Protein AF-A0AAD1ZIC3-F1 (afdb_monomer)

Structure (mmCIF, N/CA/C/O backbone):
data_AF-A0AAD1ZIC3-F1
#
_entry.id   AF-A0AAD1ZIC3-F1
#
loop_
_atom_site.group_PDB
_atom_site.id
_atom_site.type_symbol
_atom_site.label_atom_id
_atom_site.label_alt_id
_atom_site.label_comp_id
_atom_site.label_asym_id
_atom_site.label_entity_id
_atom_site.label_seq_id
_atom_site.pdbx_PDB_ins_code
_atom_site.Cartn_x
_atom_site.Cartn_y
_atom_site.Cartn_z
_atom_site.occupancy
_atom_site.B_iso_or_equiv
_atom_site.auth_seq_id
_atom_site.auth_comp_id
_atom_site.auth_asym_id
_atom_site.auth_atom_id
_atom_site.pdbx_PDB_model_num
ATOM 1 N N . MET A 1 1 ? 16.848 1.953 -23.301 1.00 56.50 1 MET A N 1
ATOM 2 C CA . MET A 1 1 ? 15.385 2.131 -23.178 1.00 56.50 1 MET A CA 1
ATOM 3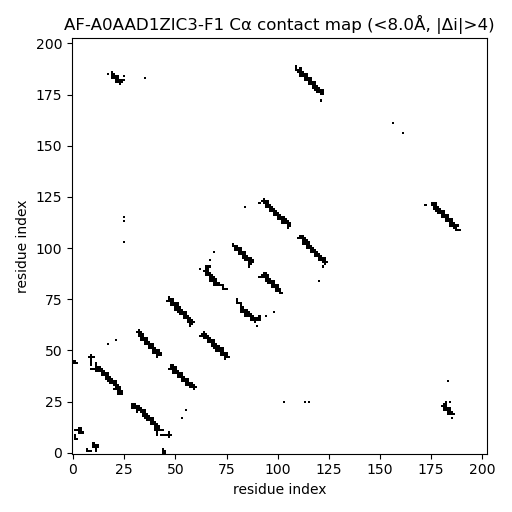 C C . MET A 1 1 ? 14.772 0.757 -23.352 1.00 56.50 1 MET A C 1
ATOM 5 O O . MET A 1 1 ? 15.121 0.100 -24.326 1.00 56.50 1 MET A O 1
ATOM 9 N N . ALA A 1 2 ? 13.979 0.287 -22.394 1.00 66.19 2 ALA A N 1
ATOM 10 C CA . ALA A 1 2 ? 13.334 -1.019 -22.491 1.00 66.19 2 ALA A CA 1
ATOM 11 C C . ALA A 1 2 ? 12.199 -1.009 -23.541 1.00 66.19 2 ALA A C 1
ATOM 13 O O . ALA A 1 2 ? 11.528 0.006 -23.704 1.00 66.19 2 ALA A O 1
ATOM 14 N N . ASN A 1 3 ? 11.978 -2.111 -24.265 1.00 65.44 3 ASN A N 1
ATOM 15 C CA . ASN A 1 3 ? 10.863 -2.224 -25.217 1.00 65.44 3 ASN A CA 1
ATOM 16 C C . ASN A 1 3 ? 9.612 -2.778 -24.520 1.00 65.44 3 ASN A C 1
ATOM 18 O O . ASN A 1 3 ? 9.735 -3.603 -23.619 1.00 65.44 3 ASN A O 1
ATOM 22 N N . ALA A 1 4 ? 8.416 -2.386 -24.975 1.00 72.00 4 ALA A N 1
ATOM 23 C CA . ALA A 1 4 ? 7.130 -2.929 -24.518 1.00 72.00 4 ALA A CA 1
ATOM 24 C C . ALA A 1 4 ? 6.915 -4.362 -25.047 1.00 72.00 4 ALA A C 1
ATOM 26 O O . ALA A 1 4 ? 6.149 -4.604 -25.975 1.00 72.00 4 ALA A O 1
ATOM 27 N N . THR A 1 5 ? 7.680 -5.309 -24.512 1.00 68.62 5 THR A N 1
ATOM 28 C CA . THR A 1 5 ? 7.674 -6.722 -24.910 1.00 68.62 5 THR A CA 1
ATOM 29 C C . THR A 1 5 ? 7.761 -7.598 -23.668 1.00 68.62 5 THR A C 1
ATOM 31 O O . THR A 1 5 ? 8.279 -7.158 -22.643 1.00 68.62 5 THR A O 1
ATOM 34 N N . ALA A 1 6 ? 7.336 -8.860 -23.770 1.00 64.94 6 ALA A N 1
ATOM 35 C CA . ALA A 1 6 ? 7.402 -9.824 -22.666 1.00 64.94 6 ALA A CA 1
ATOM 36 C C . ALA A 1 6 ? 8.831 -10.082 -22.135 1.00 64.94 6 ALA A C 1
ATOM 38 O O . ALA A 1 6 ? 8.993 -10.649 -21.064 1.00 64.94 6 ALA A O 1
ATOM 39 N N . GLN A 1 7 ? 9.865 -9.664 -22.872 1.00 71.56 7 GLN A N 1
ATOM 40 C CA . GLN A 1 7 ? 11.279 -9.802 -22.500 1.00 71.56 7 GLN A CA 1
ATOM 41 C C . GLN A 1 7 ? 11.887 -8.495 -21.966 1.00 71.56 7 GLN A C 1
ATOM 43 O O . GLN A 1 7 ? 13.106 -8.361 -21.874 1.00 71.56 7 GLN A O 1
ATOM 48 N N . SER A 1 8 ? 11.055 -7.496 -21.667 1.00 79.81 8 SER A N 1
ATOM 49 C CA . SER A 1 8 ? 11.517 -6.218 -21.139 1.00 79.81 8 SER A CA 1
ATOM 50 C C . SER A 1 8 ? 12.238 -6.415 -19.800 1.00 79.81 8 SER A C 1
ATOM 52 O O . SER A 1 8 ? 11.626 -6.943 -18.874 1.00 79.81 8 SER A O 1
ATOM 54 N N . PRO A 1 9 ? 13.489 -5.943 -19.638 1.00 85.12 9 PRO A N 1
ATOM 55 C CA . PRO A 1 9 ? 14.218 -6.075 -18.374 1.00 85.12 9 PRO A CA 1
ATOM 56 C C . PRO A 1 9 ? 13.594 -5.258 -17.232 1.00 85.12 9 PRO A C 1
ATOM 58 O O . PRO A 1 9 ? 13.926 -5.476 -16.074 1.00 85.12 9 PRO A O 1
ATOM 61 N N . THR A 1 10 ? 12.710 -4.306 -17.548 1.00 85.62 10 THR A N 1
ATOM 62 C CA . THR A 1 10 ? 11.942 -3.523 -16.566 1.00 85.62 10 THR A CA 1
ATOM 63 C C . THR A 1 10 ? 10.467 -3.912 -16.534 1.00 85.62 10 THR A C 1
ATOM 65 O O . THR A 1 10 ? 9.665 -3.226 -15.905 1.00 85.62 10 THR A O 1
ATOM 68 N N . PHE A 1 11 ? 10.088 -4.963 -17.269 1.00 87.25 11 PHE A N 1
ATOM 69 C CA . PHE A 1 11 ? 8.700 -5.368 -17.487 1.00 87.25 11 PHE A CA 1
ATOM 70 C C . PHE A 1 11 ? 7.813 -4.248 -18.053 1.00 87.25 11 PHE A C 1
ATOM 72 O O . PHE A 1 11 ? 6.600 -4.287 -17.899 1.00 87.25 11 PHE A O 1
ATOM 79 N N . PHE A 1 12 ? 8.396 -3.232 -18.702 1.00 88.81 12 PHE A N 1
ATOM 80 C CA . PHE A 1 12 ? 7.662 -2.061 -19.185 1.00 88.81 12 PHE A CA 1
ATOM 81 C C . PHE A 1 12 ? 6.403 -2.438 -19.985 1.00 88.81 12 PHE A C 1
ATOM 83 O O . PHE A 1 12 ? 6.474 -3.255 -20.903 1.00 88.81 12 PHE A O 1
ATOM 90 N N . SER A 1 13 ? 5.282 -1.775 -19.676 1.00 88.38 13 SER A N 1
ATOM 91 C CA . SER A 1 13 ? 3.924 -2.055 -20.187 1.00 88.38 13 SER A CA 1
ATOM 92 C C . SER A 1 13 ? 3.229 -3.306 -19.632 1.00 88.38 13 SER A C 1
ATOM 94 O O . SER A 1 13 ? 2.107 -3.593 -20.046 1.00 88.38 13 SER A O 1
ATOM 96 N N . LEU A 1 14 ? 3.828 -4.022 -18.676 1.00 87.50 14 LEU A N 1
ATOM 97 C CA . LEU A 1 14 ? 3.107 -5.019 -17.885 1.00 87.50 14 LEU A CA 1
ATOM 98 C C . LEU A 1 14 ? 2.055 -4.320 -17.019 1.00 87.50 14 LEU A C 1
ATOM 100 O O . LEU A 1 14 ? 2.377 -3.347 -16.341 1.00 87.50 14 LEU A O 1
ATOM 104 N N . ILE A 1 15 ? 0.831 -4.848 -17.016 1.00 88.94 15 ILE A N 1
ATOM 105 C CA . ILE A 1 15 ? -0.236 -4.520 -16.066 1.00 88.94 15 ILE A CA 1
ATOM 106 C C . ILE A 1 15 ? -0.709 -5.834 -15.450 1.00 88.94 15 ILE A C 1
ATOM 108 O O . ILE A 1 15 ? -0.980 -6.788 -16.181 1.00 88.94 15 ILE A O 1
ATOM 112 N N . ALA A 1 16 ? -0.836 -5.874 -14.130 1.00 85.50 16 ALA A N 1
ATOM 113 C CA . ALA A 1 16 ? -1.277 -7.047 -13.392 1.00 85.50 16 ALA A CA 1
ATOM 114 C C . ALA A 1 16 ? -2.258 -6.669 -12.277 1.00 85.50 16 ALA A C 1
ATOM 116 O O . ALA A 1 16 ? -2.294 -5.536 -11.791 1.00 85.50 16 ALA A O 1
ATOM 117 N N . THR A 1 17 ? -3.087 -7.638 -11.897 1.00 89.06 17 THR A N 1
ATOM 118 C CA . THR A 1 17 ? -4.022 -7.535 -10.774 1.00 89.06 17 THR A CA 1
ATOM 119 C C . THR A 1 17 ? -3.415 -8.170 -9.535 1.00 89.06 17 THR A C 1
ATOM 121 O O . THR A 1 17 ? -2.827 -9.244 -9.634 1.00 89.06 17 THR A O 1
ATOM 124 N N . MET A 1 18 ? -3.633 -7.556 -8.378 1.00 88.06 18 MET A N 1
ATOM 125 C CA . MET A 1 18 ? -3.195 -8.071 -7.080 1.00 88.06 18 MET A CA 1
ATOM 126 C C . MET A 1 18 ? -4.402 -8.417 -6.205 1.00 88.06 18 MET A C 1
ATOM 128 O O . MET A 1 18 ? -5.410 -7.702 -6.220 1.00 88.06 18 MET A O 1
ATOM 132 N N . ASP A 1 19 ? -4.284 -9.500 -5.443 1.00 91.31 19 ASP A N 1
ATOM 133 C CA . ASP A 1 19 ? -5.208 -9.869 -4.370 1.00 91.31 19 ASP A CA 1
ATOM 134 C C . ASP A 1 19 ? -4.444 -10.628 -3.277 1.00 91.31 19 ASP A C 1
ATOM 136 O O . ASP A 1 19 ? -4.555 -11.847 -3.127 1.00 91.31 19 ASP A O 1
ATOM 140 N N . ASP A 1 20 ? -3.630 -9.883 -2.540 1.00 90.19 20 ASP A N 1
ATOM 141 C CA . ASP A 1 20 ? -2.604 -10.409 -1.646 1.00 90.19 20 ASP A CA 1
ATOM 142 C C . ASP A 1 20 ? -3.070 -10.484 -0.197 1.00 90.19 20 ASP A C 1
ATOM 144 O O . ASP A 1 20 ? -3.925 -9.714 0.251 1.00 90.19 20 ASP A O 1
ATOM 148 N N . LEU A 1 21 ? -2.483 -11.404 0.569 1.00 92.12 21 LEU A N 1
ATOM 149 C CA . LEU A 1 21 ? -2.769 -11.525 1.996 1.00 92.12 21 LEU A CA 1
ATOM 150 C C . LEU A 1 21 ? -2.102 -10.395 2.779 1.00 92.12 21 LEU A C 1
ATOM 152 O O . LEU A 1 21 ? -0.923 -10.098 2.585 1.00 92.12 21 LEU A O 1
ATOM 156 N N . LEU A 1 22 ? -2.859 -9.825 3.716 1.00 93.31 22 LEU A N 1
ATOM 157 C CA . LEU A 1 22 ? -2.362 -8.892 4.717 1.00 93.31 22 LEU A CA 1
ATOM 158 C C . LEU A 1 22 ? -2.236 -9.624 6.057 1.00 93.31 22 LEU A C 1
ATOM 160 O O . LEU A 1 22 ? -3.242 -10.115 6.573 1.00 93.31 22 LEU A O 1
ATOM 164 N N . THR A 1 23 ? -1.039 -9.685 6.631 1.00 92.69 23 THR A N 1
ATOM 165 C CA . THR A 1 23 ? -0.744 -10.411 7.877 1.00 92.69 23 THR A CA 1
ATOM 166 C C . THR A 1 23 ? -0.130 -9.506 8.951 1.00 92.69 23 THR A C 1
ATOM 168 O O . THR A 1 23 ? 0.378 -8.418 8.664 1.00 92.69 23 THR A O 1
ATOM 171 N N . GLU A 1 24 ? -0.197 -9.936 10.217 1.00 89.81 24 GLU A N 1
ATOM 172 C CA . GLU A 1 24 ? 0.413 -9.212 11.352 1.00 89.81 24 GLU A CA 1
ATOM 173 C C . GLU A 1 24 ? 1.952 -9.293 11.349 1.00 89.81 24 GLU A C 1
ATOM 175 O O . GLU A 1 24 ? 2.628 -8.380 11.827 1.00 89.81 24 GLU A O 1
ATOM 180 N N . GLY A 1 25 ? 2.504 -10.370 10.789 1.00 87.38 25 GLY A N 1
ATOM 181 C CA . GLY A 1 25 ? 3.930 -10.690 10.749 1.00 87.38 25 GLY A CA 1
ATOM 182 C C . GLY A 1 25 ? 4.337 -11.414 9.458 1.00 87.38 25 GLY A C 1
ATOM 183 O O . GLY A 1 25 ? 3.468 -11.821 8.681 1.00 87.38 25 GLY A O 1
ATOM 184 N N . PRO A 1 26 ? 5.651 -11.503 9.177 1.00 83.75 26 PRO A N 1
ATOM 185 C CA . PRO A 1 26 ? 6.181 -12.088 7.942 1.00 83.75 26 PRO A CA 1
ATOM 186 C C . PRO A 1 26 ? 6.147 -13.624 7.923 1.00 83.75 26 PRO A C 1
ATOM 188 O O . PRO A 1 26 ? 6.467 -14.234 6.907 1.00 83.75 26 PRO A O 1
ATOM 191 N N . GLU A 1 27 ? 5.821 -14.265 9.042 1.00 87.31 27 GLU A N 1
ATOM 192 C CA . GLU A 1 27 ? 5.814 -15.717 9.166 1.00 87.31 27 GLU A CA 1
ATOM 193 C C . GLU A 1 27 ? 4.651 -16.346 8.369 1.00 87.31 27 GLU A C 1
ATOM 195 O O . GLU A 1 27 ? 3.553 -15.785 8.344 1.00 87.31 27 GLU A O 1
ATOM 200 N N . PRO A 1 28 ? 4.836 -17.525 7.740 1.00 79.44 28 PRO A N 1
ATOM 201 C CA . PRO A 1 28 ? 3.794 -18.162 6.924 1.00 79.44 28 PRO A CA 1
ATOM 202 C C . PRO A 1 28 ? 2.495 -18.501 7.669 1.00 79.44 28 PRO A C 1
ATOM 204 O O . PRO A 1 28 ? 1.442 -18.619 7.047 1.00 79.44 28 PRO A O 1
ATOM 207 N N . ASP A 1 29 ? 2.568 -18.697 8.984 1.00 87.81 29 ASP A N 1
ATOM 208 C CA . ASP A 1 29 ? 1.443 -18.984 9.877 1.00 87.81 29 ASP A CA 1
ATOM 209 C C . ASP A 1 29 ? 0.907 -17.729 10.585 1.00 87.81 29 ASP A C 1
ATOM 211 O O . ASP A 1 29 ? 0.028 -17.825 11.447 1.00 87.81 29 ASP A O 1
ATOM 215 N N . SER A 1 30 ? 1.412 -16.547 10.217 1.00 91.44 30 SER A N 1
ATOM 216 C CA . SER A 1 30 ? 0.961 -15.285 10.780 1.00 91.44 30 SER A CA 1
ATOM 217 C C . SER A 1 30 ? -0.526 -15.056 10.525 1.00 91.44 30 SER A C 1
ATOM 219 O O . SER A 1 30 ? -1.082 -15.397 9.475 1.00 91.44 30 SER A O 1
ATOM 221 N N . LYS A 1 31 ? -1.188 -14.439 11.505 1.00 92.81 31 LYS A N 1
ATOM 222 C CA . LYS A 1 31 ? -2.614 -14.149 11.428 1.00 92.81 31 LYS A CA 1
ATOM 223 C C . LYS A 1 31 ? -2.897 -13.225 10.243 1.00 92.81 31 LYS A C 1
ATOM 225 O O . LYS A 1 31 ? -2.354 -12.124 10.153 1.00 92.81 31 LYS A O 1
ATOM 230 N N . VAL A 1 32 ? -3.821 -13.651 9.385 1.00 94.50 32 VAL A N 1
ATOM 231 C CA . VAL A 1 32 ? -4.390 -12.817 8.323 1.00 94.50 32 VAL A CA 1
ATOM 232 C C . VAL A 1 32 ? -5.325 -11.778 8.943 1.00 94.50 32 VAL A C 1
ATOM 234 O O . VAL A 1 32 ? -6.220 -12.119 9.716 1.00 94.50 32 VAL A O 1
ATOM 237 N N . VAL A 1 33 ? -5.121 -10.510 8.595 1.00 94.94 33 VAL A N 1
ATOM 238 C CA . VAL A 1 33 ? -5.906 -9.359 9.077 1.00 94.94 33 VAL A CA 1
ATOM 239 C C . VAL A 1 33 ? -6.678 -8.640 7.972 1.00 94.94 33 VAL A C 1
ATOM 241 O O . VAL A 1 33 ? -7.463 -7.728 8.248 1.00 94.94 33 VAL A O 1
ATOM 244 N N . GLY A 1 34 ? -6.470 -9.043 6.722 1.00 95.56 34 GLY A N 1
ATOM 245 C CA . GLY A 1 34 ? -7.109 -8.424 5.576 1.00 95.56 34 GLY A CA 1
ATOM 246 C C . GLY A 1 34 ? -6.535 -8.887 4.246 1.00 95.56 34 GLY A C 1
ATOM 247 O O . GLY A 1 34 ? -5.861 -9.918 4.162 1.00 95.56 34 GLY A O 1
ATOM 248 N N . ARG A 1 35 ? -6.785 -8.084 3.212 1.00 95.12 35 ARG A N 1
ATOM 249 C CA . ARG A 1 35 ? -6.231 -8.271 1.869 1.00 95.12 35 ARG A CA 1
ATOM 250 C C . ARG A 1 35 ? -5.797 -6.948 1.254 1.00 95.12 35 ARG A C 1
ATOM 252 O O . ARG A 1 35 ? -6.341 -5.897 1.593 1.00 95.12 35 ARG A O 1
ATOM 259 N N . ALA A 1 36 ? -4.844 -7.015 0.337 1.00 94.56 36 ALA A N 1
ATOM 260 C CA . ALA A 1 36 ? -4.489 -5.916 -0.542 1.00 94.56 36 ALA A CA 1
ATOM 261 C C . ALA A 1 36 ? -4.945 -6.248 -1.965 1.00 94.56 36 ALA A C 1
ATOM 263 O O . ALA A 1 36 ? -4.388 -7.133 -2.608 1.00 94.56 36 ALA A O 1
ATOM 264 N N . SER A 1 37 ? -5.967 -5.545 -2.452 1.00 95.00 37 SER A N 1
ATOM 265 C CA . SER A 1 37 ? -6.595 -5.850 -3.741 1.00 95.00 37 SER A CA 1
ATOM 266 C C . SER A 1 37 ? -6.559 -4.633 -4.660 1.00 95.00 37 SER A C 1
ATOM 268 O O . SER A 1 37 ? -6.901 -3.521 -4.245 1.00 95.00 37 SER A O 1
ATOM 270 N N . GLY A 1 38 ? -6.155 -4.821 -5.914 1.00 95.31 38 GLY A N 1
ATOM 271 C CA . GLY A 1 38 ? -5.980 -3.712 -6.848 1.00 95.31 38 GLY A CA 1
ATOM 272 C C . GLY A 1 38 ? -5.237 -4.090 -8.119 1.00 95.31 38 GLY A C 1
ATOM 273 O O . GLY A 1 38 ? -5.348 -5.211 -8.616 1.00 95.31 38 GLY A O 1
ATOM 274 N N . LEU A 1 39 ? -4.472 -3.136 -8.635 1.00 93.56 39 LEU A N 1
ATOM 275 C CA . LEU A 1 39 ? -3.659 -3.293 -9.831 1.00 93.56 39 LEU A CA 1
ATOM 276 C C . LEU A 1 39 ? -2.304 -2.615 -9.669 1.00 93.56 39 LEU A C 1
ATOM 278 O O . LEU A 1 39 ? -2.158 -1.623 -8.950 1.00 93.56 39 LEU A O 1
ATOM 282 N N . PHE A 1 40 ? -1.325 -3.121 -10.401 1.00 92.06 40 PHE A N 1
ATOM 283 C CA . PHE A 1 40 ? -0.060 -2.439 -10.594 1.00 92.06 40 PHE A CA 1
ATOM 284 C C . PHE A 1 40 ? 0.410 -2.574 -12.037 1.00 92.06 40 PHE A C 1
ATOM 286 O O . PHE A 1 40 ? -0.024 -3.453 -12.783 1.00 92.06 40 PHE A O 1
ATOM 293 N N . GLY A 1 41 ? 1.289 -1.665 -12.438 1.00 91.56 41 GLY A N 1
ATOM 294 C CA . GLY A 1 41 ? 1.851 -1.653 -13.773 1.00 91.56 41 GLY A CA 1
ATOM 295 C C . GLY A 1 41 ? 3.288 -1.175 -13.801 1.00 91.56 41 GLY A C 1
ATOM 296 O O . GLY A 1 41 ? 3.636 -0.210 -13.127 1.00 91.56 41 GLY A O 1
ATOM 297 N N . SER A 1 42 ? 4.113 -1.808 -14.623 1.00 92.06 42 SER A N 1
ATOM 298 C CA . SER A 1 42 ? 5.501 -1.404 -14.832 1.00 92.06 42 SER A CA 1
ATOM 299 C C . SER A 1 42 ? 5.563 -0.213 -15.783 1.00 92.06 42 SER A C 1
ATOM 301 O O . SER A 1 42 ? 5.436 -0.347 -17.005 1.00 92.06 42 SER A O 1
ATOM 303 N N . SER A 1 43 ? 5.754 0.973 -15.209 1.00 92.44 43 SER A N 1
ATOM 304 C CA . SER A 1 43 ? 5.642 2.259 -15.901 1.00 92.44 43 SER A CA 1
ATOM 305 C C . SER A 1 43 ? 6.989 2.950 -16.143 1.00 92.44 43 SER A C 1
ATOM 307 O O . SER A 1 43 ? 7.009 4.115 -16.538 1.00 92.44 43 SER A O 1
ATOM 309 N N . SER A 1 44 ? 8.115 2.263 -15.913 1.00 91.88 44 SER A N 1
ATOM 310 C CA . SER A 1 44 ? 9.465 2.806 -16.113 1.00 91.88 44 SER A CA 1
ATOM 311 C C . SER A 1 44 ? 10.256 2.064 -17.196 1.00 91.88 44 SER A C 1
ATOM 313 O O . SER A 1 44 ? 10.263 0.836 -17.289 1.00 91.88 44 SER A O 1
ATOM 315 N N . LEU A 1 45 ? 10.947 2.844 -18.033 1.00 91.62 45 LEU A N 1
ATOM 316 C CA . LEU A 1 45 ? 11.845 2.358 -19.089 1.00 91.62 45 LEU A CA 1
ATOM 317 C C . LEU A 1 45 ? 13.283 2.125 -18.602 1.00 91.62 45 LEU A C 1
ATOM 319 O O . LEU A 1 45 ? 14.112 1.639 -19.378 1.00 91.62 45 LEU A O 1
ATOM 323 N N . GLN A 1 46 ? 13.593 2.565 -17.381 1.00 91.31 46 GLN A N 1
ATOM 324 C CA . GLN A 1 46 ? 14.956 2.686 -16.851 1.00 91.31 46 GLN A CA 1
ATOM 325 C C . GLN A 1 46 ? 15.195 1.761 -15.654 1.00 91.31 46 GLN A C 1
ATOM 327 O O . GLN A 1 46 ? 16.310 1.287 -15.467 1.00 91.31 46 GLN A O 1
ATOM 332 N N . GLU A 1 47 ? 14.150 1.471 -14.882 1.00 90.94 47 GLU A N 1
ATOM 333 C CA . GLU A 1 47 ? 14.191 0.628 -13.686 1.00 90.94 47 GLU A CA 1
ATOM 334 C C . GLU A 1 47 ? 12.889 -0.174 -13.545 1.00 90.94 47 GLU A C 1
ATOM 336 O O . GLU A 1 47 ? 11.906 0.113 -14.229 1.00 90.94 47 GLU A O 1
ATOM 341 N N . VAL A 1 48 ? 12.864 -1.158 -12.642 1.00 88.62 48 VAL A N 1
ATOM 342 C CA . VAL A 1 48 ? 11.625 -1.844 -12.237 1.00 88.62 48 VAL A CA 1
ATOM 343 C C . VAL A 1 48 ? 10.806 -0.886 -11.365 1.00 88.62 48 VAL A C 1
ATOM 345 O O . VAL A 1 48 ? 10.953 -0.831 -10.143 1.00 88.62 48 VAL A O 1
ATOM 348 N N . GLY A 1 49 ? 9.999 -0.063 -12.031 1.00 92.12 49 GLY A N 1
ATOM 349 C CA . GLY A 1 49 ? 9.162 0.966 -11.426 1.00 92.12 49 GLY A CA 1
ATOM 350 C C . GLY A 1 49 ? 7.688 0.639 -11.586 1.00 92.12 49 GLY A C 1
ATOM 351 O O . GLY A 1 49 ? 7.168 0.702 -12.702 1.00 92.12 49 GLY A O 1
ATOM 352 N N . LEU A 1 50 ? 7.026 0.312 -10.479 1.00 93.06 50 LEU A N 1
ATOM 353 C CA . LEU A 1 50 ? 5.624 -0.086 -10.463 1.00 93.06 50 LEU A CA 1
ATOM 354 C C . LEU A 1 50 ? 4.750 1.119 -10.110 1.00 93.06 50 LEU A C 1
ATOM 356 O O . LEU A 1 50 ? 4.884 1.678 -9.028 1.00 93.06 50 LEU A O 1
ATOM 360 N N . HIS A 1 51 ? 3.819 1.515 -10.967 1.00 95.88 51 HIS A N 1
ATOM 361 C CA . HIS A 1 51 ? 2.691 2.330 -10.529 1.00 95.88 51 HIS A CA 1
ATOM 362 C C . HIS A 1 51 ? 1.652 1.406 -9.902 1.00 95.88 51 HIS A C 1
ATOM 364 O O . HIS A 1 51 ? 1.161 0.501 -10.572 1.00 95.88 51 HIS A O 1
ATOM 370 N N . MET A 1 52 ? 1.333 1.609 -8.630 1.00 95.31 52 MET A N 1
ATOM 371 C CA . MET A 1 52 ? 0.405 0.766 -7.880 1.00 95.31 52 MET A CA 1
ATOM 372 C C . MET A 1 52 ? -0.837 1.562 -7.505 1.00 95.31 52 MET A C 1
ATOM 374 O O . MET A 1 52 ? -0.710 2.675 -6.998 1.00 95.31 52 MET A O 1
ATOM 378 N N . THR A 1 53 ? -2.014 0.965 -7.680 1.00 96.94 53 THR A N 1
ATOM 379 C CA . THR A 1 53 ? -3.291 1.489 -7.184 1.00 96.94 53 THR A CA 1
ATOM 380 C C . THR A 1 53 ? -4.080 0.347 -6.565 1.00 96.94 53 THR A C 1
ATOM 382 O O . THR A 1 53 ? -4.554 -0.551 -7.264 1.00 96.94 53 THR A O 1
ATOM 385 N N . PHE A 1 54 ? -4.224 0.365 -5.244 1.00 96.44 54 PHE A N 1
ATOM 386 C CA . PHE A 1 54 ? -4.851 -0.733 -4.519 1.00 96.44 54 PHE A CA 1
ATOM 387 C C . PHE A 1 54 ? -5.502 -0.302 -3.212 1.00 96.44 54 PHE A C 1
ATOM 389 O O . PHE A 1 54 ? -5.233 0.771 -2.670 1.00 96.44 54 PHE A O 1
ATOM 396 N N . ASN A 1 55 ? -6.360 -1.181 -2.700 1.00 97.25 55 ASN A N 1
ATOM 397 C CA . ASN A 1 55 ? -7.027 -1.022 -1.421 1.00 97.25 55 ASN A CA 1
ATOM 398 C C . ASN A 1 55 ? -6.456 -2.004 -0.401 1.00 97.25 55 ASN A C 1
ATOM 400 O O . ASN A 1 55 ? -6.399 -3.203 -0.662 1.00 97.25 55 ASN A O 1
ATOM 404 N N . ILE A 1 56 ? -6.101 -1.499 0.778 1.00 96.25 56 ILE A N 1
ATOM 405 C CA . ILE A 1 56 ? -5.841 -2.296 1.978 1.00 96.25 56 ILE A CA 1
ATOM 406 C C . ILE A 1 56 ? -7.186 -2.486 2.675 1.00 96.25 56 ILE A C 1
ATOM 408 O O . ILE A 1 56 ? -7.706 -1.544 3.273 1.00 96.25 56 ILE A O 1
ATOM 412 N N . VAL A 1 57 ? -7.762 -3.680 2.571 1.00 96.56 57 VAL A N 1
ATOM 413 C CA . VAL A 1 57 ? -9.078 -4.031 3.116 1.00 96.56 57 VAL A CA 1
ATOM 414 C C . VAL A 1 57 ? -8.894 -4.826 4.398 1.00 96.56 57 VAL A C 1
ATOM 416 O O . VAL A 1 57 ? -8.385 -5.945 4.371 1.00 96.56 57 VAL A O 1
ATOM 419 N N . PHE A 1 58 ? -9.328 -4.268 5.524 1.00 96.50 58 PHE A N 1
ATOM 420 C CA . PHE A 1 58 ? -9.235 -4.924 6.824 1.00 96.50 58 PHE A CA 1
ATOM 421 C C . PHE A 1 58 ? -10.472 -5.785 7.078 1.00 96.50 58 PHE A C 1
ATOM 423 O O . PHE A 1 58 ? -11.603 -5.308 6.980 1.00 96.50 58 PHE A O 1
ATOM 430 N N . THR A 1 59 ? -10.263 -7.042 7.460 1.00 96.38 59 THR A N 1
ATOM 431 C CA . THR A 1 59 ? -11.347 -8.005 7.740 1.00 96.38 59 THR A CA 1
ATOM 432 C C . THR A 1 59 ? -11.378 -8.456 9.197 1.00 96.38 59 THR A C 1
ATOM 434 O O . THR A 1 59 ? -12.238 -9.235 9.590 1.00 96.38 59 THR A O 1
ATOM 437 N N . GLU A 1 60 ? -10.444 -7.970 10.013 1.00 93.19 60 GLU A N 1
ATOM 438 C CA . GLU A 1 60 ? -10.243 -8.402 11.394 1.00 93.19 60 GLU A CA 1
ATOM 439 C C . GLU A 1 60 ? -9.942 -7.219 12.325 1.00 93.19 60 GLU A C 1
ATOM 441 O O . GLU A 1 60 ? -9.522 -6.135 11.907 1.00 93.19 60 GLU A O 1
ATOM 446 N N . GLY A 1 61 ? -10.132 -7.442 13.627 1.00 91.12 61 GLY A N 1
ATOM 447 C CA . GLY A 1 61 ? -9.755 -6.492 14.675 1.00 91.12 61 GLY A CA 1
ATOM 448 C C . GLY A 1 61 ? -10.519 -5.161 14.637 1.00 91.12 61 GLY A C 1
ATOM 449 O O . GLY A 1 61 ? -11.645 -5.073 14.152 1.00 91.12 61 GLY A O 1
ATOM 450 N N . LYS A 1 62 ? -9.897 -4.101 15.175 1.00 90.00 62 LYS A N 1
ATOM 451 C CA . LYS A 1 62 ? -10.520 -2.767 15.333 1.00 90.00 62 LYS A CA 1
ATOM 452 C C . LYS A 1 62 ? -10.853 -2.050 14.020 1.00 90.00 62 LYS A C 1
ATOM 454 O O . LYS A 1 62 ? -11.573 -1.058 14.046 1.00 90.00 62 LYS A O 1
ATOM 459 N N . TYR A 1 63 ? -10.297 -2.513 12.903 1.00 92.44 63 TYR A N 1
ATOM 460 C CA . TYR A 1 63 ? -10.470 -1.896 11.589 1.00 92.44 63 TYR A CA 1
ATOM 461 C C . TYR A 1 63 ? -11.346 -2.731 10.654 1.00 92.44 63 TYR A C 1
ATOM 463 O O . TYR A 1 63 ? -11.510 -2.350 9.499 1.00 92.44 63 TYR A O 1
ATOM 471 N N . ASN A 1 64 ? -11.925 -3.835 11.137 1.00 95.44 64 ASN A N 1
ATOM 472 C CA . ASN A 1 64 ? -12.765 -4.720 10.337 1.00 95.44 64 ASN A CA 1
ATOM 473 C C . ASN A 1 64 ? -13.848 -3.944 9.558 1.00 95.44 64 ASN A C 1
ATOM 475 O O . ASN A 1 64 ? -14.561 -3.110 10.122 1.00 95.44 64 ASN A O 1
ATOM 479 N N . GLY A 1 65 ? -13.941 -4.205 8.254 1.00 95.12 65 GLY A N 1
ATOM 480 C CA . GLY A 1 65 ? -14.880 -3.565 7.334 1.00 95.12 65 GLY A CA 1
ATOM 481 C C . GLY A 1 65 ? -14.446 -2.180 6.849 1.00 95.12 65 GLY A C 1
ATOM 482 O O . GLY A 1 65 ? -15.184 -1.540 6.102 1.00 95.12 65 GLY A O 1
ATOM 483 N N . SER A 1 66 ? -13.270 -1.700 7.260 1.00 96.06 66 SER A N 1
ATOM 484 C CA . SER A 1 66 ? -12.679 -0.446 6.782 1.00 96.06 66 SER A CA 1
ATOM 485 C C . SER A 1 66 ? -11.594 -0.710 5.740 1.00 96.06 66 SER A C 1
ATOM 487 O O . SER A 1 66 ? -11.033 -1.806 5.670 1.00 96.06 66 SER A O 1
ATOM 489 N N . MET A 1 67 ? -11.267 0.307 4.942 1.00 96.06 67 MET A N 1
ATOM 490 C CA . MET A 1 67 ? -10.190 0.209 3.956 1.00 96.06 67 MET A CA 1
ATOM 491 C C . MET A 1 67 ? -9.417 1.516 3.804 1.00 96.06 67 MET A C 1
ATOM 493 O O . MET A 1 67 ? -9.974 2.591 4.028 1.00 96.06 67 MET A O 1
ATOM 497 N N . LEU A 1 68 ? -8.165 1.410 3.367 1.00 96.75 68 LEU A N 1
ATOM 498 C CA . LEU A 1 68 ? -7.337 2.524 2.896 1.00 96.75 68 LEU A CA 1
ATOM 499 C C . LEU A 1 68 ? -7.031 2.339 1.412 1.00 96.75 68 LEU A C 1
ATOM 501 O O . LEU A 1 68 ? -6.795 1.214 0.978 1.00 96.75 68 LEU A O 1
ATOM 505 N N . THR A 1 69 ? -6.988 3.428 0.651 1.00 97.44 69 THR A N 1
ATOM 506 C CA . THR A 1 69 ? -6.602 3.416 -0.765 1.00 97.44 69 THR A CA 1
ATOM 507 C C . THR A 1 69 ? -5.208 4.007 -0.922 1.00 97.44 69 THR A C 1
ATOM 509 O O . THR A 1 69 ? -4.948 5.138 -0.506 1.00 97.44 69 THR A O 1
ATOM 512 N N . VAL A 1 70 ? -4.319 3.242 -1.548 1.00 97.44 70 VAL A N 1
ATOM 513 C CA . VAL A 1 70 ? -2.936 3.619 -1.848 1.00 97.44 70 VAL A CA 1
ATOM 514 C C . VAL A 1 70 ? -2.799 3.770 -3.358 1.00 97.44 70 VAL A C 1
ATOM 516 O O . VAL A 1 70 ? -3.238 2.895 -4.105 1.00 97.44 70 VAL A O 1
ATOM 519 N N . SER A 1 71 ? -2.205 4.873 -3.821 1.00 97.44 71 SER A N 1
ATOM 520 C CA . SER A 1 71 ? -1.981 5.089 -5.256 1.00 97.44 71 SER A CA 1
ATOM 521 C C . SER A 1 71 ? -0.689 5.851 -5.523 1.00 97.44 71 SER A C 1
ATOM 523 O O . SER A 1 71 ? -0.634 7.054 -5.300 1.00 97.44 71 SER A O 1
ATOM 525 N N . GLY A 1 72 ? 0.351 5.194 -6.033 1.00 96.44 72 GLY A N 1
ATOM 526 C CA . GLY A 1 72 ? 1.638 5.858 -6.238 1.00 96.44 72 GLY A CA 1
ATOM 527 C C . GLY A 1 72 ? 2.679 5.052 -6.997 1.00 96.44 72 GLY A C 1
ATOM 528 O O . GLY A 1 72 ? 2.470 3.896 -7.355 1.00 96.44 72 GLY A O 1
ATOM 529 N N . TYR A 1 73 ? 3.819 5.697 -7.245 1.00 95.62 73 TYR A N 1
ATOM 530 C CA . TYR A 1 73 ? 4.973 5.081 -7.891 1.00 95.62 73 TYR A CA 1
ATOM 531 C C . TYR A 1 73 ? 5.864 4.382 -6.858 1.00 95.62 73 TYR A C 1
ATOM 533 O O . TYR A 1 73 ? 6.285 4.979 -5.870 1.00 95.62 73 TYR A O 1
ATOM 541 N N . ASN A 1 74 ? 6.161 3.115 -7.112 1.00 94.06 74 ASN A N 1
ATOM 542 C CA . ASN A 1 74 ? 6.947 2.218 -6.286 1.00 94.06 74 ASN A CA 1
ATOM 543 C C . ASN A 1 74 ? 8.207 1.793 -7.064 1.00 94.06 74 ASN A C 1
ATOM 545 O O . ASN A 1 74 ? 8.151 0.848 -7.858 1.00 94.06 74 ASN A O 1
ATOM 549 N N . PRO A 1 75 ? 9.351 2.470 -6.868 1.00 92.19 75 PRO A N 1
ATOM 550 C CA . PRO A 1 75 ? 10.623 2.032 -7.435 1.00 92.19 75 PRO A CA 1
ATOM 551 C C . PRO A 1 75 ? 11.107 0.795 -6.669 1.00 92.19 75 PRO A C 1
ATOM 553 O O . PRO A 1 75 ? 11.761 0.916 -5.634 1.00 92.19 75 PRO A O 1
ATOM 556 N N . PHE A 1 76 ? 10.741 -0.401 -7.136 1.00 86.94 76 PHE A N 1
ATOM 557 C CA . PHE A 1 76 ? 10.761 -1.643 -6.350 1.00 86.94 76 PHE A CA 1
ATOM 558 C C . PHE A 1 76 ? 12.131 -1.954 -5.728 1.00 86.94 76 PHE A C 1
ATOM 560 O O . PHE A 1 76 ? 12.213 -2.362 -4.570 1.00 86.94 76 PHE A O 1
ATOM 567 N N . ASN A 1 77 ? 13.214 -1.675 -6.453 1.00 85.19 77 ASN A N 1
ATOM 568 C CA . ASN A 1 77 ? 14.581 -1.948 -5.999 1.00 85.19 77 ASN A CA 1
ATOM 569 C C . ASN A 1 77 ? 15.133 -0.914 -5.001 1.00 85.19 77 ASN A C 1
ATOM 571 O O . ASN A 1 77 ? 16.208 -1.119 -4.433 1.00 85.19 77 ASN A O 1
ATOM 575 N N . ASN A 1 78 ? 14.418 0.185 -4.748 1.00 88.12 78 ASN A N 1
ATOM 576 C CA . ASN A 1 78 ? 14.856 1.185 -3.782 1.00 88.12 78 ASN A CA 1
ATOM 577 C C . ASN A 1 78 ? 14.610 0.713 -2.346 1.00 88.12 78 ASN A C 1
ATOM 579 O O . ASN A 1 78 ? 13.585 0.118 -2.018 1.00 88.12 78 ASN A O 1
ATOM 583 N N . ARG A 1 79 ? 15.560 1.039 -1.461 1.00 82.38 79 ARG A N 1
ATOM 584 C CA . ARG A 1 79 ? 15.499 0.689 -0.032 1.00 82.38 79 ARG A CA 1
ATOM 585 C C . ARG A 1 79 ? 14.394 1.428 0.721 1.00 82.38 79 ARG A C 1
ATOM 587 O O . ARG A 1 79 ? 13.826 0.874 1.656 1.00 82.38 79 ARG A O 1
ATOM 594 N N . TYR A 1 80 ? 14.149 2.681 0.352 1.00 82.44 80 TYR A N 1
ATOM 595 C CA . TYR A 1 80 ? 13.130 3.534 0.949 1.00 82.44 80 TYR A CA 1
ATOM 596 C C . TYR A 1 80 ? 12.116 3.869 -0.126 1.00 82.44 80 TYR A C 1
ATOM 598 O O . TYR A 1 80 ? 12.472 4.425 -1.166 1.00 82.44 80 TYR A O 1
ATOM 606 N N . ARG A 1 81 ? 10.868 3.488 0.119 1.00 92.44 81 ARG A N 1
ATOM 607 C CA . ARG A 1 81 ? 9.768 3.681 -0.819 1.00 92.44 81 ARG A CA 1
ATOM 608 C C . ARG A 1 81 ? 8.594 4.212 -0.030 1.00 92.44 81 ARG A C 1
ATOM 610 O O . ARG A 1 81 ? 8.286 3.670 1.029 1.00 92.44 81 ARG A O 1
ATOM 617 N N . GLU A 1 82 ? 7.989 5.273 -0.533 1.00 94.31 82 GLU A N 1
ATOM 618 C CA . GLU A 1 82 ? 6.850 5.937 0.082 1.00 94.31 82 GLU A CA 1
ATOM 619 C C . GLU A 1 82 ? 5.753 6.081 -0.967 1.00 94.31 82 GLU A C 1
ATOM 621 O O . GLU A 1 82 ? 6.010 6.546 -2.077 1.00 94.31 82 GLU A O 1
ATOM 626 N N . LEU A 1 83 ? 4.548 5.634 -0.629 1.00 95.81 83 LEU A N 1
ATOM 627 C CA . LEU A 1 83 ? 3.367 5.748 -1.471 1.00 95.81 83 LEU A CA 1
ATOM 628 C C . LEU A 1 83 ? 2.299 6.554 -0.725 1.00 95.81 83 LEU A C 1
ATOM 630 O O . LEU A 1 83 ? 2.125 6.370 0.482 1.00 95.81 83 LEU A O 1
ATOM 634 N N . PRO A 1 84 ? 1.555 7.432 -1.413 1.00 96.50 84 PRO A N 1
ATOM 635 C CA . PRO A 1 84 ? 0.534 8.228 -0.767 1.00 96.50 84 PRO A CA 1
ATOM 636 C C . PRO A 1 84 ? -0.725 7.394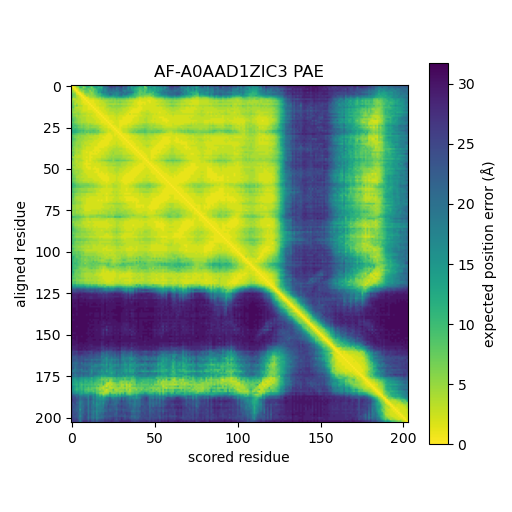 -0.516 1.00 96.50 84 PRO A C 1
ATOM 638 O O . PRO A 1 84 ? -1.149 6.565 -1.330 1.00 96.50 84 PRO A O 1
ATOM 641 N N . ILE A 1 85 ? -1.344 7.675 0.624 1.00 96.62 85 ILE A N 1
ATOM 642 C CA . ILE A 1 85 ? -2.701 7.264 0.960 1.00 96.62 85 ILE A CA 1
ATOM 643 C C . ILE A 1 85 ? -3.614 8.378 0.472 1.00 96.62 85 ILE A C 1
ATOM 645 O O . ILE A 1 85 ? -3.523 9.514 0.940 1.00 96.62 85 ILE A O 1
ATOM 649 N N . VAL A 1 86 ? -4.475 8.045 -0.482 1.00 96.38 86 VAL A N 1
ATOM 650 C CA . VAL A 1 86 ? -5.328 9.012 -1.190 1.00 96.38 86 VAL A CA 1
ATOM 651 C C . VAL A 1 86 ? -6.780 8.981 -0.716 1.00 96.38 86 VAL A C 1
ATOM 653 O O . VAL A 1 86 ? -7.600 9.768 -1.182 1.00 96.38 86 VAL A O 1
ATOM 656 N N . GLY A 1 87 ? -7.120 8.063 0.188 1.00 95.31 87 GLY A N 1
ATOM 657 C CA . GLY A 1 87 ? -8.467 7.937 0.721 1.00 95.31 87 GLY A CA 1
ATOM 658 C C . GLY A 1 87 ? -8.647 6.722 1.622 1.00 95.31 87 GLY A C 1
ATOM 659 O O . GLY A 1 87 ? -7.733 5.925 1.844 1.00 95.31 87 GLY A O 1
ATOM 660 N N . GLY A 1 88 ? -9.878 6.555 2.095 1.00 94.75 88 GLY A N 1
ATOM 661 C CA . GLY A 1 88 ? -10.305 5.384 2.844 1.00 94.75 88 GLY A CA 1
ATOM 662 C C . GLY A 1 88 ? -11.804 5.385 3.131 1.00 94.75 88 GLY A C 1
ATOM 663 O O . GLY A 1 88 ? -12.515 6.368 2.891 1.00 94.75 88 GLY A O 1
ATOM 664 N N . CYS A 1 89 ? -12.296 4.260 3.644 1.00 93.38 89 CYS A N 1
ATOM 665 C CA . CYS A 1 89 ? -13.683 4.076 4.063 1.00 93.38 89 CYS A CA 1
ATOM 666 C C . CYS A 1 89 ? -13.766 3.530 5.496 1.00 93.38 89 CYS A C 1
ATOM 668 O O . CYS A 1 89 ? -12.759 3.170 6.109 1.00 93.38 89 CYS A O 1
ATOM 670 N N . GLY A 1 90 ? -14.980 3.489 6.049 1.00 93.06 90 GLY A N 1
ATOM 671 C CA . GLY A 1 90 ? -15.196 3.075 7.435 1.00 93.06 90 GLY A CA 1
ATOM 672 C C . GLY A 1 90 ? -14.517 4.038 8.408 1.00 93.06 90 GLY A C 1
ATOM 673 O O . GLY A 1 90 ? -14.739 5.248 8.338 1.00 93.06 90 GLY A O 1
ATOM 674 N N . VAL A 1 91 ? -13.672 3.507 9.290 1.00 91.38 91 VAL A N 1
ATOM 675 C CA . VAL A 1 91 ? -12.898 4.299 10.266 1.00 91.38 91 VAL A CA 1
ATOM 676 C C . VAL A 1 91 ? -11.847 5.211 9.622 1.00 91.38 91 VAL A C 1
ATOM 678 O O . VAL A 1 91 ? -11.395 6.165 10.255 1.00 91.38 91 VAL A O 1
ATOM 681 N N . PHE A 1 92 ? -11.483 4.934 8.367 1.00 92.06 92 PHE A N 1
ATOM 682 C CA . PHE A 1 92 ? -10.522 5.695 7.568 1.00 92.06 92 PHE A CA 1
ATOM 683 C C . PHE A 1 92 ? -11.209 6.629 6.569 1.00 92.06 92 PHE A C 1
ATOM 685 O O . PHE A 1 92 ? -10.632 7.007 5.551 1.00 92.06 92 PHE A O 1
ATOM 692 N N . ARG A 1 93 ? -12.476 6.977 6.807 1.00 90.38 93 ARG A N 1
ATOM 693 C CA . ARG A 1 93 ? -13.196 7.930 5.963 1.00 90.38 93 ARG A CA 1
ATOM 694 C C . ARG A 1 93 ? -12.401 9.231 5.861 1.00 90.38 93 ARG A C 1
ATOM 696 O O . ARG A 1 93 ? -12.057 9.806 6.886 1.00 90.38 93 ARG A O 1
ATOM 703 N N . LEU A 1 94 ? -12.159 9.666 4.621 1.00 88.69 94 LEU A N 1
ATOM 704 C CA . LEU A 1 94 ? -11.374 10.863 4.287 1.00 88.69 94 LEU A CA 1
ATOM 705 C C . LEU A 1 94 ? -9.903 10.817 4.763 1.00 88.69 94 LEU A C 1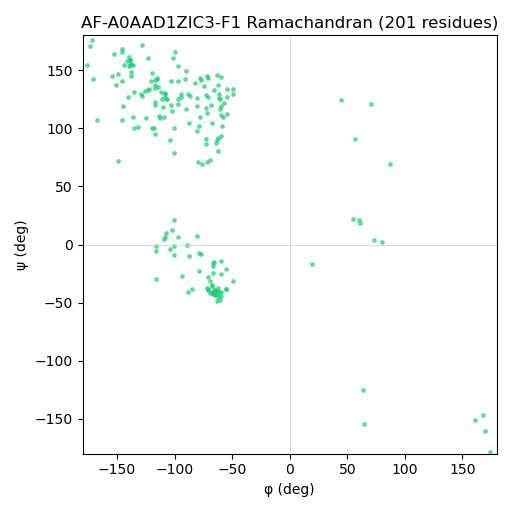
ATOM 707 O O . LEU A 1 94 ? -9.245 11.852 4.829 1.00 88.69 94 LEU A O 1
ATOM 711 N N . ALA A 1 95 ? -9.370 9.630 5.073 1.00 89.50 95 ALA A N 1
ATOM 712 C CA . ALA A 1 95 ? -7.969 9.481 5.446 1.00 89.50 95 ALA A CA 1
ATOM 713 C C . ALA A 1 95 ? -7.043 9.892 4.294 1.00 89.50 95 ALA A C 1
ATOM 715 O O . ALA A 1 95 ? -7.254 9.514 3.141 1.00 89.50 95 ALA A O 1
ATOM 716 N N . TYR A 1 96 ? -5.984 10.615 4.635 1.00 93.06 96 TYR A N 1
ATOM 717 C CA . TYR A 1 96 ? -4.864 10.922 3.753 1.00 93.06 96 TYR A CA 1
ATOM 718 C C . TYR A 1 96 ? -3.565 10.737 4.530 1.00 93.06 96 TYR A C 1
ATOM 720 O O . TYR A 1 96 ? -3.538 10.822 5.759 1.00 93.06 96 TYR A O 1
ATOM 728 N N . GLY A 1 97 ? -2.471 10.466 3.834 1.00 93.62 97 GLY A N 1
ATOM 729 C CA . GLY A 1 97 ? -1.197 10.220 4.495 1.00 93.62 97 GLY A CA 1
ATOM 730 C C . GLY A 1 97 ? -0.217 9.501 3.597 1.00 93.62 97 GLY A C 1
ATOM 731 O O . GLY A 1 97 ? -0.266 9.630 2.375 1.00 93.62 97 GLY A O 1
ATOM 732 N N . VAL A 1 98 ? 0.669 8.732 4.213 1.00 94.06 98 VAL A N 1
ATOM 733 C CA . VAL A 1 98 ? 1.753 8.040 3.523 1.00 94.06 98 VAL A CA 1
ATOM 734 C C . VAL A 1 98 ? 1.910 6.628 4.059 1.00 94.06 98 VAL A C 1
ATOM 736 O O . VAL A 1 98 ? 1.673 6.346 5.236 1.00 94.06 98 VAL A O 1
ATOM 739 N N . THR A 1 99 ? 2.340 5.723 3.193 1.00 94.06 99 THR A N 1
ATOM 740 C CA . THR A 1 99 ? 2.811 4.406 3.588 1.00 94.06 99 THR A CA 1
ATOM 741 C C . THR A 1 99 ? 4.233 4.199 3.109 1.00 94.06 99 THR A C 1
ATOM 743 O O . THR A 1 99 ? 4.552 4.501 1.963 1.00 94.06 99 THR A O 1
ATOM 746 N N . THR A 1 100 ? 5.094 3.693 3.986 1.00 93.31 100 THR A N 1
ATOM 747 C CA . THR A 1 100 ? 6.454 3.308 3.623 1.00 93.31 100 THR A CA 1
ATOM 748 C C . THR A 1 100 ? 6.570 1.801 3.489 1.00 93.31 100 THR A C 1
ATOM 750 O O . THR A 1 100 ? 5.961 1.049 4.252 1.00 93.31 100 THR A O 1
ATOM 753 N N . LEU A 1 101 ? 7.329 1.368 2.484 1.00 91.12 101 LEU A N 1
ATOM 754 C CA . LEU A 1 101 ? 7.463 -0.034 2.110 1.00 91.12 101 LEU A CA 1
ATOM 755 C C . LEU A 1 101 ? 8.904 -0.497 2.299 1.00 91.12 101 LEU A C 1
ATOM 757 O O . LEU A 1 101 ? 9.852 0.218 1.963 1.00 91.12 101 LEU A O 1
ATOM 761 N N . LYS A 1 102 ? 9.060 -1.735 2.764 1.00 86.31 102 LYS A N 1
ATOM 762 C CA . LYS A 1 102 ? 10.352 -2.411 2.872 1.00 86.31 102 LYS A CA 1
ATOM 763 C C . LYS A 1 102 ? 10.215 -3.879 2.483 1.00 86.31 102 LYS A C 1
ATOM 765 O O . LYS A 1 102 ? 9.418 -4.597 3.074 1.00 86.31 102 LYS A O 1
ATOM 770 N N . ASN A 1 103 ? 11.040 -4.347 1.547 1.00 84.75 103 ASN A N 1
ATOM 771 C CA . ASN A 1 103 ? 11.124 -5.779 1.244 1.00 84.75 103 ASN A CA 1
ATOM 772 C C . ASN A 1 103 ? 11.761 -6.504 2.439 1.00 84.75 103 ASN A C 1
ATOM 774 O O . ASN A 1 103 ? 12.884 -6.184 2.839 1.00 84.75 103 ASN A O 1
ATOM 778 N N . VAL A 1 104 ? 11.029 -7.447 3.025 1.00 85.00 104 VAL A N 1
ATOM 779 C CA . VAL A 1 104 ? 11.513 -8.340 4.087 1.00 85.00 104 VAL A CA 1
ATOM 780 C C . VAL A 1 104 ? 12.145 -9.578 3.466 1.00 85.00 104 VAL A C 1
ATOM 782 O O . VAL A 1 104 ? 13.205 -10.020 3.903 1.00 85.00 104 VAL A O 1
ATOM 785 N N . TRP A 1 105 ? 11.512 -10.098 2.418 1.00 84.44 105 TRP A N 1
ATOM 786 C CA . TRP A 1 105 ? 11.969 -11.248 1.655 1.00 84.44 105 TRP A CA 1
ATOM 787 C C . TRP A 1 105 ? 11.518 -11.106 0.200 1.00 84.44 105 TRP A C 1
ATOM 789 O O . TRP A 1 105 ? 10.465 -10.527 -0.064 1.00 84.44 105 TRP A O 1
ATOM 799 N N . TYR A 1 106 ? 12.331 -11.596 -0.730 1.00 81.38 106 TYR A N 1
ATOM 800 C CA . TYR A 1 106 ? 12.037 -11.606 -2.158 1.00 81.38 106 TYR A CA 1
ATOM 801 C C . TYR A 1 106 ? 12.744 -12.795 -2.809 1.00 81.38 106 TYR A C 1
ATOM 803 O O . TYR A 1 106 ? 13.896 -13.084 -2.471 1.00 81.38 106 TYR A O 1
ATOM 811 N N . ASN A 1 107 ? 12.044 -13.490 -3.703 1.00 78.06 107 ASN A N 1
ATOM 812 C CA . ASN A 1 107 ? 12.579 -14.593 -4.485 1.00 78.06 107 ASN A CA 1
ATOM 813 C C . ASN A 1 107 ? 12.487 -14.289 -5.979 1.00 78.06 107 ASN A C 1
ATOM 815 O O . ASN A 1 107 ? 11.464 -14.547 -6.602 1.00 78.06 107 ASN A O 1
ATOM 819 N N . ASP A 1 108 ? 13.603 -13.869 -6.568 1.00 73.62 108 ASP A N 1
ATOM 820 C CA . ASP A 1 108 ? 13.736 -13.537 -7.991 1.00 73.62 108 ASP A CA 1
ATOM 821 C C . ASP A 1 108 ? 13.314 -14.670 -8.947 1.00 73.62 108 ASP A C 1
ATOM 823 O O . ASP A 1 108 ? 13.055 -14.424 -10.121 1.00 73.62 108 ASP A O 1
ATOM 827 N N . THR A 1 109 ? 13.293 -15.928 -8.485 1.00 76.75 109 THR A N 1
ATOM 828 C CA . THR A 1 109 ? 12.916 -17.074 -9.330 1.00 76.75 109 THR A CA 1
ATOM 829 C C . THR A 1 109 ? 11.407 -17.287 -9.385 1.00 76.75 109 THR A C 1
ATOM 831 O O . THR A 1 109 ? 10.894 -17.687 -10.429 1.00 76.75 109 THR A O 1
ATOM 834 N N . SER A 1 110 ? 10.704 -17.082 -8.267 1.00 73.62 110 SER A N 1
ATOM 835 C CA . SER A 1 110 ? 9.245 -17.244 -8.196 1.00 73.62 110 SER A CA 1
ATOM 836 C C . SER A 1 110 ? 8.476 -15.927 -8.258 1.00 73.62 110 SER A C 1
ATOM 838 O O . SER A 1 110 ? 7.263 -15.973 -8.401 1.00 73.62 110 SER A O 1
ATOM 840 N N . ASP A 1 111 ? 9.178 -14.796 -8.174 1.00 72.88 111 ASP A N 1
ATOM 841 C CA . ASP A 1 111 ? 8.630 -13.439 -8.052 1.00 72.88 111 ASP A CA 1
ATOM 842 C C . ASP A 1 111 ? 7.761 -13.236 -6.793 1.00 72.88 111 ASP A C 1
ATOM 844 O O . ASP A 1 111 ? 6.951 -12.319 -6.690 1.00 72.88 111 ASP A O 1
ATOM 848 N N . ASP A 1 112 ? 7.942 -14.098 -5.785 1.00 78.81 112 ASP A N 1
ATOM 849 C CA . ASP A 1 112 ? 7.247 -13.962 -4.508 1.00 78.81 112 ASP A CA 1
ATOM 850 C C . ASP A 1 112 ? 7.968 -12.943 -3.617 1.00 78.81 112 ASP A C 1
ATOM 852 O O . ASP A 1 112 ? 9.200 -12.955 -3.490 1.00 78.81 112 ASP A O 1
ATOM 856 N N . ALA A 1 113 ? 7.197 -12.100 -2.929 1.00 83.06 113 ALA A N 1
ATOM 857 C CA . ALA A 1 113 ? 7.738 -11.093 -2.024 1.00 83.06 113 ALA A CA 1
ATOM 858 C C . ALA A 1 113 ? 6.939 -10.987 -0.724 1.00 83.06 113 ALA A C 1
ATOM 860 O O . ALA A 1 113 ? 5.713 -11.056 -0.704 1.00 83.06 113 ALA A O 1
ATOM 861 N N . ILE A 1 114 ? 7.647 -10.717 0.372 1.00 85.62 114 ILE A N 1
ATOM 862 C CA . ILE A 1 114 ? 7.048 -10.246 1.622 1.00 85.62 114 ILE A CA 1
ATOM 863 C C . ILE A 1 114 ? 7.462 -8.792 1.799 1.00 85.62 114 ILE A C 1
ATOM 865 O O . ILE A 1 114 ? 8.654 -8.478 1.908 1.00 85.62 114 ILE A O 1
ATOM 869 N N . VAL A 1 115 ? 6.474 -7.904 1.825 1.00 86.44 115 VAL A N 1
ATOM 870 C CA . VAL A 1 115 ? 6.675 -6.460 1.929 1.00 86.44 115 VAL A CA 1
ATOM 871 C C . VAL A 1 115 ? 6.057 -5.951 3.222 1.00 86.44 115 VAL A C 1
ATOM 873 O O . VAL A 1 115 ? 4.859 -6.076 3.456 1.00 86.44 115 VAL A O 1
ATOM 876 N N . GLU A 1 116 ? 6.882 -5.321 4.047 1.00 88.06 116 GLU A N 1
ATOM 877 C CA . GLU A 1 116 ? 6.446 -4.619 5.244 1.00 88.06 116 GLU A CA 1
ATOM 878 C C . GLU A 1 116 ? 5.910 -3.240 4.861 1.00 88.06 116 GLU A C 1
ATOM 880 O O . GLU A 1 116 ? 6.615 -2.455 4.224 1.00 88.06 116 GLU A O 1
ATOM 885 N N . TYR A 1 117 ? 4.686 -2.946 5.293 1.00 89.31 117 TYR A N 1
ATOM 886 C CA . TYR A 1 117 ? 4.023 -1.658 5.152 1.00 89.31 117 TYR A CA 1
ATOM 887 C C . TYR A 1 117 ? 3.943 -0.964 6.509 1.00 89.31 117 TYR A C 1
ATOM 889 O O . TYR A 1 117 ? 3.416 -1.507 7.484 1.00 89.31 117 TYR A O 1
ATOM 897 N N . HIS A 1 118 ? 4.420 0.274 6.564 1.00 90.50 118 HIS A N 1
ATOM 898 C CA . HIS A 1 118 ? 4.194 1.168 7.689 1.00 90.50 118 HIS A CA 1
ATOM 899 C C . HIS A 1 118 ? 3.307 2.321 7.230 1.00 90.50 118 HIS A C 1
ATOM 901 O O . HIS A 1 118 ? 3.709 3.170 6.440 1.00 90.50 118 HIS A O 1
ATOM 907 N N . VAL A 1 119 ? 2.066 2.310 7.692 1.00 89.31 119 VAL A N 1
ATOM 908 C CA . VAL A 1 119 ? 1.011 3.262 7.354 1.00 89.31 119 VAL A CA 1
ATOM 909 C C . VAL A 1 119 ? 0.988 4.365 8.401 1.00 89.31 119 VAL A C 1
ATOM 911 O O . VAL A 1 119 ? 0.883 4.086 9.597 1.00 89.31 119 VAL A O 1
ATOM 914 N N . VAL A 1 120 ? 1.051 5.610 7.941 1.00 89.19 120 VAL A N 1
ATOM 915 C CA . VAL A 1 120 ? 0.808 6.808 8.742 1.00 89.19 120 VAL A CA 1
ATOM 916 C C . VAL A 1 120 ? -0.279 7.603 8.045 1.00 89.19 120 VAL A C 1
ATOM 918 O O . VAL A 1 120 ? -0.049 8.185 6.987 1.00 89.19 120 VAL A O 1
ATOM 921 N N . GLU A 1 121 ? -1.464 7.632 8.638 1.00 87.00 121 GLU A N 1
ATOM 922 C CA . GLU A 1 121 ? -2.578 8.427 8.124 1.00 87.00 121 GLU A CA 1
ATOM 923 C C . GLU A 1 121 ? -3.037 9.465 9.136 1.00 87.00 121 GLU A C 1
ATOM 925 O O . GLU A 1 121 ? -2.939 9.265 10.352 1.00 87.00 121 GLU A O 1
ATOM 930 N N . SER A 1 122 ? -3.489 10.587 8.589 1.00 79.88 122 SER A N 1
ATOM 931 C CA . SER A 1 122 ? -4.094 11.688 9.310 1.00 79.88 122 SER A CA 1
ATOM 932 C C . SER A 1 122 ? -5.609 11.552 9.235 1.00 79.88 122 SER A C 1
ATOM 934 O O . SER A 1 122 ? -6.198 11.516 8.150 1.00 79.88 122 SER A O 1
ATOM 936 N N . ASP A 1 123 ? -6.241 11.540 10.404 1.00 68.69 123 ASP A N 1
ATOM 937 C CA . ASP A 1 123 ? -7.689 11.588 10.511 1.00 68.69 123 ASP A CA 1
ATOM 938 C C . ASP A 1 123 ? -8.183 12.996 10.150 1.00 68.69 123 ASP A C 1
ATOM 940 O O . ASP A 1 123 ? -7.927 13.968 10.866 1.00 68.69 123 ASP A O 1
ATOM 944 N N . SER A 1 124 ? -8.899 13.110 9.030 1.00 56.53 124 SER A N 1
ATOM 945 C CA . SER A 1 124 ? -9.454 14.383 8.578 1.00 56.53 124 SER A CA 1
ATOM 946 C C . SER A 1 124 ? -10.759 14.756 9.287 1.00 56.53 124 SER A C 1
ATOM 948 O O . SER A 1 124 ? -11.399 15.731 8.882 1.00 56.53 124 SER A O 1
ATOM 950 N N . THR A 1 125 ? -11.192 14.021 10.320 1.00 50.78 125 THR A N 1
ATOM 951 C CA . THR A 1 125 ? -12.245 14.492 11.227 1.00 50.78 125 THR A CA 1
ATOM 952 C C . THR A 1 125 ? -11.707 15.662 12.062 1.00 50.78 125 THR A C 1
ATOM 954 O O . THR A 1 125 ? -11.413 15.612 13.264 1.00 50.78 125 THR A O 1
ATOM 957 N N . VAL A 1 126 ? -11.557 16.793 11.377 1.00 44.22 126 VAL A N 1
ATOM 958 C CA . VAL A 1 126 ? -11.615 18.116 11.964 1.00 44.22 126 VAL A CA 1
ATOM 959 C C . VAL A 1 126 ? -12.997 18.196 12.591 1.00 44.22 126 VAL A C 1
ATOM 961 O O . VAL A 1 126 ? -14.011 18.340 11.917 1.00 44.22 126 VAL A O 1
ATOM 964 N N . SER A 1 127 ? -13.039 18.030 13.908 1.00 39.03 127 SER A N 1
ATOM 965 C CA . SER A 1 127 ? -14.167 18.469 14.710 1.00 39.03 127 SER A CA 1
ATOM 966 C C . SER A 1 127 ? -14.270 19.980 14.492 1.00 39.03 127 SER A C 1
ATOM 968 O O . SER A 1 127 ? -13.632 20.762 15.198 1.00 39.03 127 SER A O 1
ATOM 970 N N . THR A 1 128 ? -15.085 20.406 13.530 1.00 35.81 128 THR A N 1
ATOM 971 C CA . THR A 1 128 ? -15.827 21.654 13.659 1.00 35.81 128 THR A CA 1
ATOM 972 C C . THR A 1 128 ? -16.758 21.479 14.854 1.00 35.81 128 THR A C 1
ATOM 974 O O . THR A 1 128 ? -17.937 21.180 14.719 1.00 35.81 128 THR A O 1
ATOM 977 N N . LYS A 1 129 ? -16.220 21.643 16.066 1.00 36.19 129 LYS A N 1
ATOM 978 C CA . LYS A 1 129 ? -17.016 22.125 17.192 1.00 36.19 129 LYS A CA 1
ATOM 979 C C . LYS A 1 129 ? -17.115 23.636 17.030 1.00 36.19 129 LYS A C 1
ATOM 981 O O . LYS A 1 129 ? -16.463 24.395 17.736 1.00 36.19 129 LYS A O 1
ATOM 986 N N . LYS A 1 130 ? -17.885 24.059 16.035 1.00 35.88 130 LYS A N 1
ATOM 987 C CA . LYS A 1 130 ? -18.432 25.405 15.955 1.00 35.88 130 LYS A CA 1
ATOM 988 C C . LYS A 1 130 ? -19.806 25.254 15.312 1.00 35.88 130 LYS A C 1
ATOM 990 O O . LYS A 1 130 ? -19.897 24.720 14.215 1.00 35.88 130 LYS A O 1
ATOM 995 N N . GLU A 1 131 ? -20.814 25.662 16.078 1.00 37.84 131 GLU A N 1
ATOM 996 C CA . GLU A 1 131 ? -22.233 25.793 15.716 1.00 37.84 131 GLU A CA 1
ATOM 997 C C . GLU A 1 131 ? -23.114 24.544 15.867 1.00 37.84 131 GLU A C 1
ATOM 999 O O . GLU A 1 131 ? -23.685 24.006 14.927 1.00 37.84 131 GLU A O 1
ATOM 1004 N N . GLU A 1 132 ? -23.330 24.171 17.129 1.00 39.09 132 GLU A N 1
ATOM 1005 C CA . GLU A 1 132 ? -24.690 23.911 17.609 1.00 39.09 132 GLU A CA 1
ATOM 1006 C C . GLU A 1 132 ? -25.119 25.174 18.385 1.00 39.09 132 GLU A C 1
ATOM 1008 O O . GLU A 1 132 ? -24.966 25.257 19.600 1.00 39.09 132 GLU A O 1
ATOM 1013 N N . PHE A 1 133 ? -25.521 26.227 17.664 1.00 38.03 133 PHE A N 1
ATOM 1014 C CA . PHE A 1 133 ? -26.213 27.383 18.242 1.00 38.03 133 PHE A CA 1
ATOM 1015 C C . PHE A 1 133 ? -27.435 27.688 17.370 1.00 38.03 133 PHE A C 1
ATOM 1017 O O . PHE A 1 133 ? -27.329 28.233 16.278 1.00 38.03 133 PHE A O 1
ATOM 1024 N N . ASP A 1 134 ? -28.573 27.231 17.882 1.00 34.19 134 ASP A N 1
ATOM 1025 C CA . ASP A 1 134 ? -29.930 27.719 17.660 1.00 34.19 134 ASP A CA 1
ATOM 1026 C C . ASP A 1 134 ? -30.475 27.784 16.228 1.00 34.19 134 ASP A C 1
ATOM 1028 O O . ASP A 1 134 ? -30.520 28.817 15.564 1.00 34.19 134 ASP A O 1
ATOM 1032 N N . ALA A 1 135 ? -31.114 26.683 15.830 1.00 38.03 135 ALA A N 1
ATOM 1033 C CA . ALA A 1 135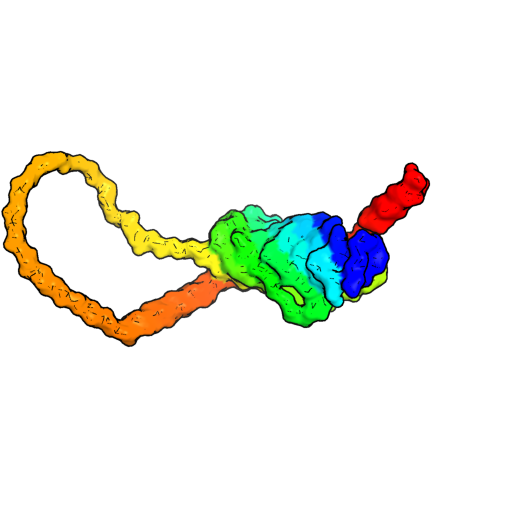 ? -32.277 26.779 14.963 1.00 38.03 135 ALA A CA 1
ATOM 1034 C C . ALA A 1 135 ? -33.480 27.320 15.761 1.00 38.03 135 ALA A C 1
ATOM 1036 O O . ALA A 1 135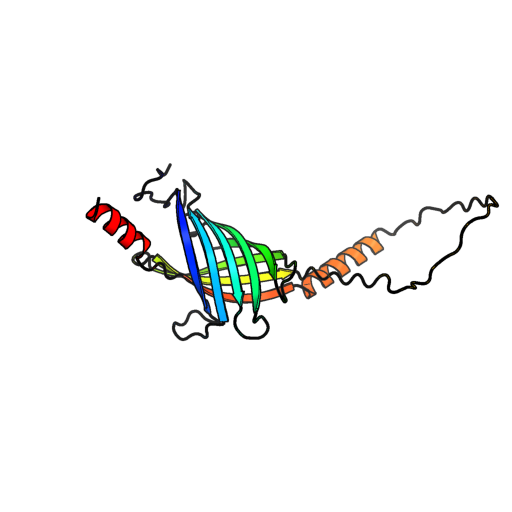 ? -33.979 26.631 16.652 1.00 38.03 135 ALA A O 1
ATOM 1037 N N . LYS A 1 136 ? -34.006 28.495 15.381 1.00 30.80 136 LYS A N 1
ATOM 1038 C CA . LYS A 1 136 ? -35.455 28.787 15.348 1.00 30.80 136 LYS A CA 1
ATOM 1039 C C . LYS A 1 136 ? -35.781 29.897 14.325 1.00 30.80 136 LYS A C 1
ATOM 1041 O O . LYS A 1 136 ? -34.957 30.789 14.145 1.00 30.80 136 LYS A O 1
ATOM 1046 N N . PRO A 1 137 ? -36.940 29.830 13.636 1.00 45.16 137 PRO A N 1
ATOM 1047 C CA . PRO A 1 137 ? -37.188 30.575 12.399 1.00 45.16 137 PRO A CA 1
ATOM 1048 C C . PRO A 1 137 ? -38.008 31.873 12.574 1.00 45.16 137 PRO A C 1
ATOM 1050 O O . PRO A 1 137 ? -38.697 32.042 13.576 1.00 45.16 137 PRO A O 1
ATOM 1053 N N . GLU A 1 138 ? -37.968 32.688 11.507 1.00 31.89 138 GLU A N 1
ATOM 1054 C CA . GLU A 1 138 ? -38.901 33.755 11.063 1.00 31.89 138 GLU A CA 1
ATOM 1055 C C . GLU A 1 138 ? -39.011 35.079 11.853 1.00 31.89 138 GLU A C 1
ATOM 1057 O O . GLU A 1 138 ? -39.462 35.104 12.991 1.00 31.89 138 GLU A O 1
ATOM 1062 N N . TYR A 1 139 ? -38.733 36.216 11.183 1.00 24.94 139 TYR A N 1
ATOM 1063 C CA . TYR A 1 139 ? -39.752 37.159 10.660 1.00 24.94 139 TYR A CA 1
ATOM 1064 C C . TYR A 1 139 ? -39.105 38.314 9.848 1.00 24.94 139 TYR A C 1
ATOM 1066 O O . TYR A 1 139 ? -37.941 38.657 10.033 1.00 24.94 139 TYR A O 1
ATOM 1074 N N . GLU A 1 140 ? -39.870 38.892 8.921 1.00 32.91 140 GLU A N 1
ATOM 1075 C CA . GLU A 1 140 ? -39.480 39.825 7.853 1.00 32.91 140 GLU A CA 1
ATOM 1076 C C . GLU A 1 140 ? -39.558 41.328 8.257 1.00 32.91 140 GLU A C 1
ATOM 1078 O O . GLU A 1 140 ? -40.500 41.738 8.928 1.00 32.91 140 GLU A O 1
ATOM 1083 N N . LYS A 1 141 ? -38.587 42.131 7.770 1.00 33.91 141 LYS A N 1
ATOM 1084 C CA . LYS A 1 141 ? -38.534 43.601 7.490 1.00 33.91 141 LYS A CA 1
ATOM 1085 C C . LYS A 1 141 ? -39.086 44.659 8.480 1.00 33.91 141 LYS A C 1
ATOM 1087 O O . LYS A 1 141 ? -40.293 44.796 8.629 1.00 33.91 141 LYS A O 1
ATOM 1092 N N . SER A 1 142 ? -38.219 45.616 8.862 1.00 26.42 142 SER A N 1
ATOM 1093 C CA . SER A 1 142 ? -38.380 47.065 8.565 1.00 26.42 142 SER A CA 1
ATOM 1094 C C . SER A 1 142 ? -37.125 47.883 8.925 1.00 26.42 142 SER A C 1
ATOM 1096 O O . SER A 1 142 ? -36.475 47.612 9.929 1.00 26.42 142 SER A O 1
ATOM 1098 N N . GLU A 1 143 ? -36.823 48.881 8.097 1.00 38.09 143 GLU A N 1
ATOM 1099 C CA . GLU A 1 143 ? -35.675 49.801 8.113 1.00 38.09 143 GLU A CA 1
ATOM 1100 C C . GLU A 1 143 ? -35.594 50.715 9.352 1.00 38.09 143 GLU A C 1
ATOM 1102 O O . GLU A 1 143 ? -36.617 51.208 9.824 1.00 38.09 143 GLU A O 1
ATOM 1107 N N . ALA A 1 144 ? -34.366 51.010 9.796 1.00 27.05 144 ALA A N 1
ATOM 1108 C CA . ALA A 1 144 ? -33.923 52.341 10.232 1.00 27.05 144 ALA A CA 1
ATOM 1109 C C . ALA A 1 144 ? -32.389 52.334 10.364 1.00 27.05 144 ALA A C 1
ATOM 1111 O O . ALA A 1 144 ? -31.836 51.725 11.281 1.00 27.05 144 ALA A O 1
ATOM 1112 N N . GLU A 1 145 ? -31.712 52.990 9.422 1.00 33.03 145 GLU A 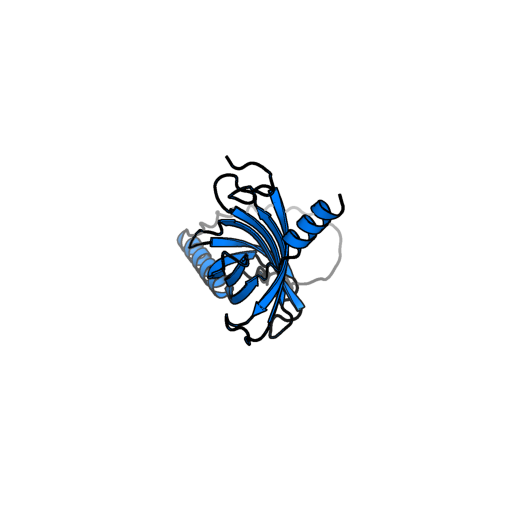N 1
ATOM 1113 C CA . GLU A 1 145 ? -30.291 53.329 9.505 1.00 33.03 145 GLU A CA 1
ATOM 1114 C C . GLU A 1 145 ? -30.048 54.242 10.716 1.00 33.03 145 GLU A C 1
ATOM 1116 O O . GLU A 1 145 ? -30.728 55.254 10.901 1.00 33.03 145 GLU A O 1
ATOM 1121 N N . MET A 1 146 ? -29.066 53.886 11.542 1.00 25.38 146 MET A N 1
ATOM 1122 C CA . MET A 1 146 ? -28.440 54.805 12.484 1.00 25.38 146 MET A CA 1
ATOM 1123 C C . MET A 1 146 ? -26.937 54.574 12.390 1.00 25.38 146 MET A C 1
ATOM 1125 O O . MET A 1 146 ? -26.413 53.594 12.920 1.00 25.38 146 MET A O 1
ATOM 1129 N N . ASP A 1 147 ? -26.275 55.459 11.650 1.00 28.50 147 ASP A N 1
ATOM 1130 C CA . ASP A 1 147 ? -24.834 55.453 11.449 1.00 28.50 147 ASP A CA 1
ATOM 1131 C C . ASP A 1 147 ? -24.117 55.601 12.794 1.00 28.50 147 ASP A C 1
ATOM 1133 O O . ASP A 1 147 ? -24.155 56.651 13.440 1.00 28.50 147 ASP A O 1
ATOM 1137 N N . ILE A 1 148 ? -23.450 54.532 13.222 1.00 31.23 148 ILE A N 1
ATOM 1138 C CA . ILE A 1 148 ? -22.380 54.602 14.210 1.00 31.23 148 ILE A CA 1
ATOM 1139 C C . ILE A 1 148 ? -21.132 54.103 13.491 1.00 31.23 148 ILE A C 1
ATOM 1141 O O . ILE A 1 148 ? -20.935 52.898 13.339 1.00 31.23 148 ILE A O 1
ATOM 1145 N N . GLU A 1 149 ? -20.287 55.033 13.045 1.00 30.95 149 GLU A N 1
ATOM 1146 C CA . GLU A 1 149 ? -18.895 54.727 12.719 1.00 30.95 149 GLU A CA 1
ATOM 1147 C C . GLU A 1 149 ? -18.201 54.264 14.008 1.00 30.95 149 GLU A C 1
ATOM 1149 O O . GLU A 1 149 ? -17.666 55.054 14.786 1.00 30.95 149 GLU A O 1
ATOM 1154 N N . VAL A 1 150 ? -18.239 52.956 14.266 1.00 32.66 150 VAL A N 1
ATOM 1155 C CA . VAL A 1 150 ? -17.241 52.315 15.116 1.00 32.66 150 VAL A CA 1
ATOM 1156 C C . VAL A 1 150 ? -16.035 52.102 14.221 1.00 32.66 150 VAL A C 1
ATOM 1158 O O . VAL A 1 150 ? -15.985 51.154 13.440 1.00 32.66 150 VAL A O 1
ATOM 1161 N N . GLU A 1 151 ? -15.073 53.013 14.310 1.00 32.75 151 GLU A N 1
ATOM 1162 C CA . GLU A 1 151 ? -13.742 52.801 13.760 1.00 32.75 151 GLU A CA 1
ATOM 1163 C C . GLU A 1 151 ? -13.128 51.594 14.495 1.00 32.75 151 GLU A C 1
ATOM 1165 O O . GLU A 1 151 ? -12.559 51.713 15.583 1.00 32.75 151 GLU A O 1
ATOM 1170 N N . MET A 1 152 ? -13.325 50.392 13.942 1.00 31.14 152 MET A N 1
ATOM 1171 C CA . MET A 1 152 ? -12.605 49.202 14.375 1.00 31.14 152 MET A CA 1
ATOM 1172 C C . MET A 1 152 ? -11.153 49.413 13.978 1.00 31.14 152 MET A C 1
ATOM 1174 O O . MET A 1 152 ? -10.793 49.321 12.803 1.00 31.14 152 MET A O 1
ATOM 1178 N N . LYS A 1 153 ? -10.312 49.716 14.966 1.00 36.19 153 LYS A N 1
ATOM 1179 C CA . LYS A 1 153 ? -8.876 49.531 14.791 1.00 36.19 153 LYS A CA 1
ATOM 1180 C C . LYS A 1 153 ? -8.658 48.076 14.369 1.00 36.19 153 LYS A C 1
ATOM 1182 O O . LYS A 1 153 ? -9.269 47.204 14.987 1.00 36.19 153 LYS A O 1
ATOM 1187 N N . PRO A 1 154 ? -7.840 47.802 13.340 1.00 43.59 154 PRO A N 1
ATOM 1188 C CA . PRO A 1 154 ? -7.458 46.432 13.055 1.00 43.59 154 PRO A CA 1
ATOM 1189 C C . PRO A 1 154 ? -6.811 45.885 14.325 1.00 43.59 154 PRO A C 1
ATOM 1191 O O . PRO A 1 154 ? -5.871 46.493 14.843 1.00 43.59 154 PRO A O 1
ATOM 1194 N N . ASP A 1 155 ? -7.367 44.799 14.859 1.00 52.69 155 ASP A N 1
ATOM 1195 C CA . ASP A 1 155 ? -6.706 44.041 15.909 1.00 52.69 155 ASP A CA 1
ATOM 1196 C C . ASP A 1 155 ? -5.321 43.682 15.359 1.00 52.69 155 ASP A C 1
ATOM 1198 O O . ASP A 1 155 ? -5.203 42.967 14.362 1.00 52.69 155 ASP A O 1
ATOM 1202 N N . GLU A 1 156 ? -4.268 44.257 15.946 1.00 53.03 156 GLU A N 1
ATOM 1203 C CA . GLU A 1 156 ? -2.899 43.813 15.708 1.00 53.03 156 GLU A CA 1
ATOM 1204 C C . GLU A 1 156 ? -2.814 42.383 16.250 1.00 53.03 156 GLU A C 1
ATOM 1206 O O . GLU A 1 156 ? -2.509 42.161 17.423 1.00 53.03 156 GLU A O 1
ATOM 1211 N N . GLU A 1 157 ? -3.163 41.401 15.414 1.00 57.09 157 GLU A N 1
ATOM 1212 C CA . GLU A 1 157 ? -2.910 39.998 15.707 1.00 57.09 157 GLU A CA 1
ATOM 1213 C C . GLU A 1 157 ? -1.407 39.840 15.925 1.00 57.09 157 GLU A C 1
ATOM 1215 O O . GLU A 1 157 ? -0.585 39.981 15.019 1.00 57.09 157 GLU A O 1
ATOM 1220 N N . ASN A 1 158 ? -1.055 39.598 17.182 1.00 55.62 158 ASN A N 1
ATOM 1221 C CA . ASN A 1 158 ? 0.306 39.411 17.633 1.00 55.62 158 ASN A CA 1
ATOM 1222 C C . ASN A 1 158 ? 0.915 38.205 16.898 1.00 55.62 158 ASN A C 1
ATOM 1224 O O . ASN A 1 158 ? 0.427 37.086 17.059 1.00 55.62 158 ASN A O 1
ATOM 1228 N N . GLU A 1 159 ? 1.994 38.407 16.132 1.00 58.94 159 GLU A N 1
ATOM 1229 C CA . GLU A 1 159 ? 2.716 37.341 15.409 1.00 58.94 159 GLU A CA 1
ATOM 1230 C C . GLU A 1 159 ? 3.043 36.135 16.313 1.00 58.94 159 GLU A C 1
ATOM 1232 O O . GLU A 1 159 ? 2.997 34.987 15.873 1.00 58.94 159 GLU A O 1
ATOM 1237 N N . ASN A 1 160 ? 3.273 36.377 17.607 1.00 67.75 160 ASN A N 1
ATOM 1238 C CA . ASN A 1 160 ? 3.534 35.337 18.601 1.00 67.75 160 ASN A CA 1
ATOM 1239 C C . ASN A 1 160 ? 2.295 34.470 18.912 1.00 67.75 160 ASN A C 1
ATOM 1241 O O . ASN A 1 160 ? 2.422 33.287 19.214 1.00 67.75 160 ASN A O 1
ATOM 1245 N N . GLU A 1 161 ? 1.082 35.025 18.839 1.00 65.50 161 GLU A N 1
ATOM 1246 C CA . GLU A 1 161 ? -0.156 34.258 19.032 1.00 65.50 161 GLU A CA 1
ATOM 1247 C C . GLU A 1 161 ? -0.433 33.340 17.836 1.00 65.50 161 GLU A C 1
ATOM 1249 O O . GLU A 1 161 ? -0.852 32.194 18.023 1.00 65.50 161 GLU A O 1
ATOM 1254 N N . ASN A 1 162 ? -0.134 33.805 16.621 1.00 69.62 162 ASN A N 1
ATOM 1255 C CA . ASN A 1 162 ? -0.245 32.991 15.415 1.00 69.62 162 ASN A CA 1
ATOM 1256 C C . ASN A 1 162 ? 0.782 31.849 15.415 1.00 69.62 162 ASN A C 1
ATOM 1258 O O . ASN A 1 162 ? 0.401 30.705 15.176 1.00 69.62 162 ASN A O 1
ATOM 1262 N N . GLU A 1 163 ? 2.027 32.099 15.832 1.00 72.00 163 GLU A N 1
ATOM 1263 C CA . GLU A 1 163 ? 3.038 31.040 15.980 1.00 72.00 163 GLU A CA 1
ATOM 1264 C C . GLU A 1 163 ? 2.632 29.983 17.032 1.00 72.00 163 GLU A C 1
ATOM 1266 O O . GLU A 1 163 ? 2.855 28.782 16.854 1.00 72.00 163 GLU A O 1
ATOM 1271 N N . ILE A 1 164 ? 1.995 30.399 18.134 1.00 77.25 164 ILE A N 1
ATOM 1272 C CA . ILE A 1 164 ? 1.491 29.480 19.168 1.00 77.25 164 ILE A CA 1
ATOM 1273 C C . ILE A 1 164 ? 0.308 28.654 18.648 1.00 77.25 164 ILE A C 1
ATOM 1275 O O . ILE A 1 164 ? 0.245 27.449 18.912 1.00 77.25 164 ILE A O 1
ATOM 1279 N N . LYS A 1 165 ? -0.620 29.275 17.909 1.00 74.31 165 LYS A N 1
ATOM 1280 C CA . LYS A 1 165 ? -1.757 28.581 17.286 1.00 74.31 165 LYS A CA 1
ATOM 1281 C C . LYS A 1 165 ? -1.276 27.552 16.268 1.00 74.31 165 LYS A C 1
ATOM 1283 O O . LYS A 1 165 ? -1.739 26.416 16.321 1.00 74.31 165 LYS A O 1
ATOM 1288 N N . GLU A 1 166 ? -0.323 27.911 15.410 1.00 74.38 166 GLU A N 1
ATOM 1289 C CA . GLU A 1 166 ? 0.279 26.990 14.442 1.00 74.38 166 GLU A CA 1
ATOM 1290 C C . GLU A 1 166 ? 0.972 25.818 15.140 1.00 74.38 166 GLU A C 1
ATOM 1292 O O . GLU A 1 166 ? 0.654 24.667 14.845 1.00 74.38 166 GLU A O 1
ATOM 1297 N N . LYS A 1 167 ? 1.800 26.073 16.163 1.00 73.56 167 LYS A N 1
ATOM 1298 C CA . LYS A 1 167 ? 2.422 24.994 16.952 1.00 73.56 167 LYS A CA 1
ATOM 1299 C C . LYS A 1 167 ? 1.397 24.085 17.623 1.00 73.56 167 LYS A C 1
ATOM 1301 O O . LYS A 1 167 ? 1.593 22.875 17.641 1.00 73.56 167 LYS A O 1
ATOM 1306 N N . MET A 1 168 ? 0.308 24.628 18.172 1.00 72.56 168 MET A N 1
ATOM 1307 C CA . MET A 1 168 ? -0.768 23.814 18.755 1.00 72.56 168 MET A CA 1
ATOM 1308 C C . MET A 1 168 ? -1.492 22.976 17.704 1.00 72.56 168 MET A C 1
ATOM 1310 O O . MET A 1 168 ? -1.845 21.831 17.990 1.00 72.56 168 MET A O 1
ATOM 1314 N N . ILE A 1 169 ? -1.732 23.532 16.516 1.00 72.50 169 ILE A N 1
ATOM 1315 C CA . ILE A 1 169 ? -2.336 22.810 15.396 1.00 72.50 169 ILE A CA 1
ATOM 1316 C C . ILE A 1 169 ? -1.413 21.672 14.969 1.00 72.50 169 ILE A C 1
ATOM 1318 O O . ILE A 1 169 ? -1.878 20.538 14.897 1.00 72.50 169 ILE A O 1
ATOM 1322 N N . ASP A 1 170 ? -0.121 21.926 14.785 1.00 72.62 170 ASP A N 1
ATOM 1323 C CA . ASP A 1 170 ? 0.855 20.900 14.414 1.00 72.62 170 ASP A CA 1
ATOM 1324 C C . ASP A 1 170 ? 0.936 19.781 15.462 1.00 72.62 170 ASP A C 1
ATOM 1326 O O . ASP A 1 170 ? 0.861 18.599 15.117 1.00 72.62 170 ASP A O 1
ATOM 1330 N N . ASP A 1 171 ? 0.974 20.131 16.752 1.00 72.88 171 ASP A N 1
ATOM 1331 C CA . ASP A 1 171 ? 0.953 19.167 17.860 1.00 72.88 171 ASP A CA 1
ATOM 1332 C C . ASP A 1 171 ? -0.334 18.325 17.868 1.00 72.88 171 ASP A C 1
ATOM 1334 O O . ASP A 1 171 ? -0.310 17.115 18.120 1.00 72.88 171 ASP A O 1
ATOM 1338 N N . LEU A 1 172 ? -1.484 18.952 17.599 1.00 68.19 172 LEU A N 1
ATOM 1339 C CA . LEU A 1 172 ? -2.779 18.276 17.510 1.00 68.19 172 LEU A CA 1
ATOM 1340 C C . LEU A 1 172 ? -2.846 17.347 16.298 1.00 68.19 172 LEU A C 1
ATOM 1342 O O . LEU A 1 172 ? -3.364 16.233 16.414 1.00 68.19 172 LEU A O 1
ATOM 1346 N N . MET A 1 173 ? -2.317 17.784 15.157 1.00 66.06 173 MET A N 1
ATOM 1347 C CA . MET A 1 173 ? -2.254 16.988 13.937 1.00 66.06 173 MET A CA 1
ATOM 1348 C C . MET A 1 173 ? -1.332 15.783 14.127 1.00 66.06 173 MET A C 1
ATOM 1350 O O . MET A 1 173 ? -1.715 14.669 13.769 1.00 66.06 173 MET A O 1
ATOM 1354 N N . GLU A 1 174 ? -0.176 15.951 14.774 1.00 68.06 174 GLU A N 1
ATOM 1355 C CA . GLU A 1 174 ? 0.733 14.844 15.090 1.00 68.06 174 GLU A CA 1
ATOM 1356 C C . GLU A 1 174 ? 0.086 13.828 16.045 1.00 68.06 174 GLU A C 1
ATOM 1358 O O . GLU A 1 174 ? 0.196 12.618 15.836 1.00 68.06 174 GLU A O 1
ATOM 1363 N N . ARG A 1 175 ? -0.674 14.292 17.048 1.00 65.31 175 ARG A N 1
ATOM 1364 C CA . ARG A 1 175 ? -1.422 13.414 17.971 1.00 65.31 175 ARG A CA 1
ATOM 1365 C C . ARG A 1 175 ? -2.553 12.638 17.297 1.00 65.31 175 ARG A C 1
ATOM 1367 O O . ARG A 1 175 ? -2.946 11.591 17.809 1.00 65.31 175 ARG A O 1
ATOM 1374 N N . LYS A 1 176 ? -3.087 13.134 16.180 1.00 69.62 176 LYS A N 1
ATOM 1375 C CA . LYS A 1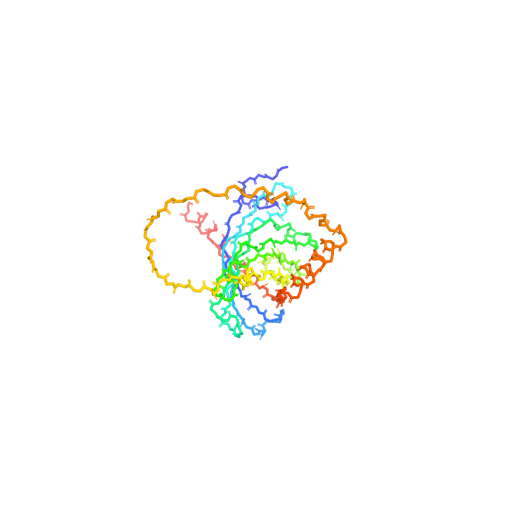 176 ? -4.175 12.491 15.427 1.00 69.62 176 LYS A CA 1
ATOM 1376 C C . LYS A 1 176 ? -3.699 11.513 14.356 1.00 69.62 176 LYS A C 1
ATOM 1378 O O . LYS A 1 176 ? -4.533 10.887 13.702 1.00 69.62 176 LYS A O 1
ATOM 1383 N N . LYS A 1 177 ? -2.386 11.329 14.195 1.00 75.31 177 LYS A N 1
ATOM 1384 C CA . LYS A 1 177 ? -1.850 10.325 13.277 1.00 75.31 177 LYS A CA 1
ATOM 1385 C C . LYS A 1 177 ? -2.084 8.922 13.819 1.00 75.31 177 LYS A C 1
ATOM 1387 O O . LYS A 1 177 ? -1.665 8.583 14.928 1.00 75.31 177 LYS A O 1
ATOM 1392 N N . ARG A 1 178 ? -2.695 8.062 13.009 1.00 77.19 178 ARG A N 1
ATOM 1393 C CA . ARG A 1 178 ? -2.783 6.627 13.298 1.00 77.19 178 ARG A CA 1
ATOM 1394 C C . ARG A 1 178 ? -1.634 5.925 12.584 1.00 77.19 178 ARG A C 1
ATOM 1396 O O . ARG A 1 178 ? -1.397 6.132 11.396 1.00 77.19 178 ARG A O 1
ATOM 1403 N N . LYS A 1 179 ? -0.906 5.105 13.343 1.00 80.56 179 LYS A N 1
ATOM 1404 C CA . LYS A 1 179 ? 0.206 4.290 12.846 1.00 80.56 179 LYS A CA 1
ATOM 1405 C C . LYS A 1 179 ? -0.232 2.836 12.803 1.00 80.56 179 LYS A C 1
ATOM 1407 O O . LYS A 1 179 ? -0.687 2.302 13.818 1.00 80.56 179 LYS A O 1
ATOM 1412 N N . VAL A 1 180 ? -0.104 2.205 11.643 1.00 77.56 180 VAL A N 1
ATOM 1413 C CA . VAL A 1 180 ? -0.420 0.786 11.453 1.00 77.56 180 VAL A CA 1
ATOM 1414 C C . VAL A 1 180 ? 0.764 0.122 10.766 1.00 77.56 180 VAL A C 1
ATOM 1416 O O . VAL A 1 180 ? 1.266 0.619 9.764 1.00 77.56 180 VAL A O 1
ATOM 1419 N N . LYS A 1 181 ? 1.229 -0.994 11.324 1.00 78.62 181 LYS A N 1
ATOM 1420 C CA . LYS A 1 181 ? 2.277 -1.821 10.729 1.00 78.62 181 LYS A CA 1
ATOM 1421 C C . LYS A 1 181 ? 1.646 -3.110 10.219 1.00 78.62 181 LYS A C 1
ATOM 1423 O O . LYS A 1 181 ? 0.890 -3.733 10.959 1.00 78.62 181 LYS A O 1
ATOM 1428 N N . LEU A 1 182 ? 1.926 -3.467 8.971 1.00 83.38 182 LEU A N 1
ATOM 1429 C CA . LEU A 1 182 ? 1.328 -4.608 8.280 1.00 83.38 182 LEU A CA 1
ATOM 1430 C C . LEU A 1 182 ? 2.379 -5.306 7.419 1.00 83.38 182 LEU A C 1
ATOM 1432 O O . LEU A 1 182 ? 3.376 -4.695 7.036 1.00 83.38 182 LEU A O 1
ATOM 1436 N N . GLN A 1 183 ? 2.142 -6.569 7.092 1.00 80.00 183 GLN A N 1
ATOM 1437 C CA . GLN A 1 183 ? 2.913 -7.301 6.094 1.00 80.00 183 GLN A CA 1
ATOM 1438 C C . GLN A 1 183 ? 1.984 -7.692 4.954 1.00 80.00 183 GLN A C 1
ATOM 1440 O O . GLN A 1 183 ? 0.868 -8.149 5.190 1.00 80.00 183 GLN A O 1
ATOM 1445 N N . MET A 1 184 ? 2.438 -7.488 3.726 1.00 78.75 184 MET A N 1
ATOM 1446 C CA . MET A 1 184 ? 1.749 -7.928 2.524 1.00 78.75 184 MET A CA 1
ATOM 1447 C C . MET A 1 184 ? 2.564 -9.048 1.899 1.00 78.75 184 MET A C 1
ATOM 1449 O O . MET A 1 184 ? 3.758 -8.876 1.641 1.00 78.75 184 MET A O 1
ATOM 1453 N N . ILE A 1 185 ? 1.920 -10.188 1.680 1.00 73.25 185 ILE A N 1
ATOM 1454 C CA . ILE A 1 185 ? 2.543 -11.335 1.029 1.00 73.25 185 ILE A CA 1
ATOM 1455 C C . ILE A 1 185 ? 2.071 -11.345 -0.422 1.00 73.25 185 ILE A C 1
ATOM 1457 O O . ILE A 1 185 ? 0.943 -11.755 -0.700 1.00 73.25 185 ILE A O 1
ATOM 1461 N N . LEU A 1 186 ? 2.936 -10.854 -1.310 1.00 65.38 186 LEU A N 1
ATOM 1462 C CA . LEU A 1 186 ? 2.737 -10.862 -2.753 1.00 65.38 186 LEU A CA 1
ATOM 1463 C C . LEU A 1 186 ? 3.047 -12.269 -3.261 1.00 65.38 186 LEU A C 1
ATOM 1465 O O . LEU A 1 186 ? 4.202 -12.701 -3.246 1.00 65.38 186 LEU A O 1
ATOM 1469 N N . PHE A 1 187 ? 1.999 -12.977 -3.675 1.00 55.66 187 PHE A N 1
ATOM 1470 C CA . PHE A 1 187 ? 2.125 -14.267 -4.343 1.00 55.66 187 PHE A CA 1
ATOM 1471 C C . PHE A 1 187 ? 1.879 -14.069 -5.831 1.00 55.66 187 PHE A C 1
ATOM 1473 O O . PHE A 1 187 ? 0.750 -14.221 -6.309 1.00 55.66 187 PHE A O 1
ATOM 1480 N N . GLU A 1 188 ? 2.936 -13.797 -6.588 1.00 54.12 188 GLU A N 1
ATOM 1481 C CA . GLU A 1 188 ? 2.883 -13.888 -8.043 1.00 54.12 188 GLU A CA 1
ATOM 1482 C C . GLU A 1 188 ? 2.931 -15.361 -8.456 1.00 54.12 188 GLU A C 1
ATOM 1484 O O . GLU A 1 188 ? 3.876 -15.886 -9.042 1.00 54.12 188 GLU A O 1
ATOM 1489 N N . LYS A 1 189 ? 1.848 -16.090 -8.168 1.00 45.28 189 LYS A N 1
ATOM 1490 C CA . LYS A 1 189 ? 1.656 -17.390 -8.804 1.00 45.28 189 LYS A CA 1
ATOM 1491 C C . LYS A 1 189 ? 1.582 -17.137 -10.296 1.00 45.28 189 LYS A C 1
ATOM 1493 O O . LYS A 1 189 ? 0.627 -16.503 -10.725 1.00 45.28 189 LYS A O 1
ATOM 1498 N N . LEU A 1 190 ? 2.554 -17.685 -11.028 1.00 45.03 190 LEU A N 1
ATOM 1499 C CA . LEU A 1 190 ? 2.564 -18.353 -12.344 1.00 45.03 190 LEU A CA 1
ATOM 1500 C C . LEU A 1 190 ? 1.408 -18.160 -13.353 1.00 45.03 190 LEU A C 1
ATOM 1502 O O . LEU A 1 190 ? 1.599 -18.507 -14.511 1.00 45.03 190 LEU A O 1
ATOM 1506 N N . MET A 1 191 ? 0.223 -17.672 -12.995 1.00 44.97 191 MET A N 1
ATOM 1507 C CA . MET A 1 191 ? -0.928 -17.450 -13.858 1.00 44.97 191 MET A CA 1
ATOM 1508 C C . MET A 1 191 ? -0.610 -16.558 -15.052 1.00 44.97 191 MET A C 1
ATOM 1510 O O . MET A 1 191 ? -1.075 -16.881 -16.138 1.00 44.97 191 MET A O 1
ATOM 1514 N N . CYS A 1 192 ? 0.208 -15.511 -14.910 1.00 45.50 192 CYS A N 1
ATOM 1515 C CA . CYS A 1 192 ? 0.602 -14.687 -16.058 1.00 45.50 192 CYS A CA 1
ATOM 1516 C C . CYS A 1 192 ? 1.477 -15.476 -17.045 1.00 45.50 192 CYS A C 1
ATOM 1518 O O . CYS A 1 192 ? 1.231 -15.444 -18.249 1.00 45.50 192 CYS A O 1
ATOM 1520 N N . ILE A 1 193 ? 2.436 -16.262 -16.544 1.00 50.69 193 ILE A N 1
ATOM 1521 C CA . ILE A 1 193 ? 3.314 -17.093 -17.380 1.00 50.69 193 ILE A CA 1
ATOM 1522 C C . ILE A 1 193 ? 2.539 -18.269 -17.991 1.00 50.69 193 ILE A C 1
ATOM 1524 O O . ILE A 1 193 ? 2.732 -18.573 -19.164 1.00 50.69 193 ILE A O 1
ATOM 1528 N N . LEU A 1 194 ? 1.620 -18.900 -17.254 1.00 48.09 194 LEU A N 1
ATOM 1529 C CA . LEU A 1 194 ? 0.800 -19.999 -17.764 1.00 48.09 194 LEU A CA 1
ATOM 1530 C C . LEU A 1 194 ? -0.244 -19.518 -18.775 1.00 48.09 194 LEU A C 1
ATOM 1532 O O . LEU A 1 194 ? -0.457 -20.220 -19.756 1.00 48.09 194 LEU A O 1
ATOM 1536 N N . LEU A 1 195 ? -0.867 -18.344 -18.586 1.00 49.66 195 LEU A N 1
ATOM 1537 C CA . LEU A 1 195 ? -1.755 -17.758 -19.599 1.00 49.66 195 LEU A CA 1
ATOM 1538 C C . LEU A 1 195 ? -0.973 -17.397 -20.862 1.00 49.66 195 LEU A C 1
ATOM 1540 O O . LEU A 1 195 ? -1.436 -17.702 -21.954 1.00 49.66 195 LEU A O 1
ATOM 1544 N N . LEU A 1 196 ? 0.211 -16.793 -20.728 1.00 53.88 196 LEU A N 1
ATOM 1545 C CA . LEU A 1 196 ? 1.075 -16.486 -21.871 1.00 53.88 196 LEU A CA 1
ATOM 1546 C C . LEU A 1 196 ? 1.530 -17.763 -22.590 1.00 53.88 196 LEU A C 1
ATOM 1548 O O . LEU A 1 196 ? 1.475 -17.820 -23.814 1.00 53.88 196 LEU A O 1
ATOM 1552 N N . LEU A 1 197 ? 1.902 -18.813 -21.852 1.00 51.62 197 LEU A N 1
ATOM 1553 C CA . LEU A 1 197 ? 2.226 -20.123 -22.421 1.00 51.62 197 LEU A CA 1
ATOM 1554 C C . LEU A 1 197 ? 1.003 -20.784 -23.074 1.00 51.62 197 LEU A C 1
ATOM 1556 O O . LEU A 1 197 ? 1.135 -21.333 -24.157 1.00 51.62 197 LEU A O 1
ATOM 1560 N N . LEU A 1 198 ? -0.192 -20.698 -22.485 1.00 48.56 198 LEU A N 1
ATOM 1561 C CA . LEU A 1 198 ? -1.431 -21.219 -23.078 1.00 48.56 198 LEU A CA 1
ATOM 1562 C C . LEU A 1 198 ? -1.813 -20.473 -24.361 1.00 48.56 198 LEU A C 1
ATOM 1564 O O . LEU A 1 198 ? -2.221 -21.112 -25.323 1.00 48.56 198 LEU A O 1
ATOM 1568 N N . ILE A 1 199 ? -1.634 -19.151 -24.407 1.00 64.25 199 ILE A N 1
ATOM 1569 C CA . ILE A 1 199 ? -1.867 -18.333 -25.607 1.00 64.25 199 ILE A CA 1
ATOM 1570 C C . ILE A 1 199 ? -0.842 -18.663 -26.705 1.00 64.25 199 ILE A C 1
ATOM 1572 O O . ILE A 1 199 ? -1.197 -18.674 -27.878 1.00 64.25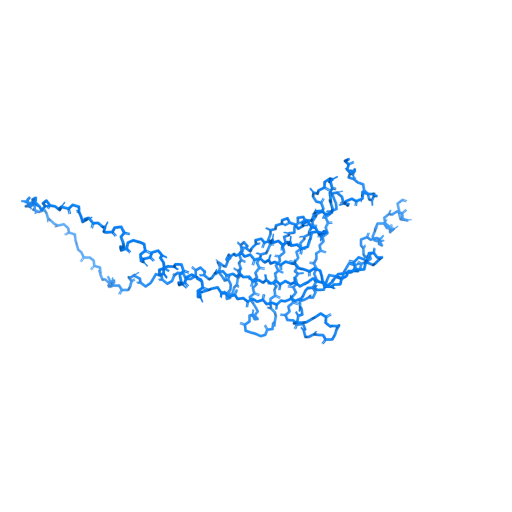 199 ILE A O 1
ATOM 1576 N N . LEU A 1 200 ? 0.404 -18.979 -26.340 1.00 59.34 200 LEU A N 1
ATOM 1577 C CA . LEU A 1 200 ? 1.460 -19.382 -27.279 1.00 59.34 200 LEU A CA 1
ATOM 1578 C C . LEU A 1 200 ? 1.360 -20.848 -27.740 1.00 59.34 200 LEU A C 1
ATOM 1580 O O . LEU A 1 200 ? 1.919 -21.187 -28.777 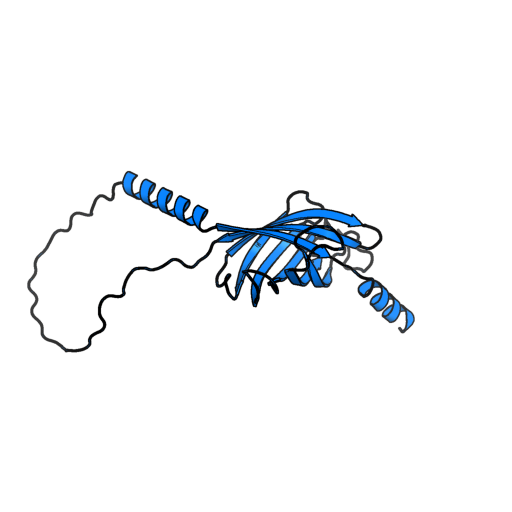1.00 59.34 200 LEU A O 1
ATOM 1584 N N . ILE A 1 201 ? 0.699 -21.723 -26.974 1.00 62.28 201 ILE A N 1
ATOM 1585 C CA . ILE A 1 201 ? 0.528 -23.153 -27.298 1.00 62.28 201 ILE A CA 1
ATOM 1586 C C . ILE A 1 201 ? -0.794 -23.413 -28.046 1.00 62.28 201 ILE A C 1
ATOM 1588 O O . ILE A 1 201 ? -0.887 -24.384 -28.795 1.00 62.28 201 ILE A O 1
ATOM 1592 N N . LEU A 1 202 ? -1.817 -22.574 -27.847 1.00 58.97 202 LEU A N 1
ATOM 1593 C CA . LEU A 1 202 ? -3.134 -22.696 -28.491 1.00 58.97 202 LEU A CA 1
ATOM 1594 C C . LEU A 1 202 ? -3.335 -21.750 -29.692 1.00 58.97 202 LEU A C 1
ATOM 1596 O O . LEU A 1 202 ? -4.412 -21.776 -30.290 1.00 58.97 202 LEU A O 1
ATOM 1600 N N . GLY A 1 203 ? -2.340 -20.918 -30.015 1.00 49.78 203 GLY A N 1
ATOM 1601 C CA . GLY A 1 203 ? -2.339 -19.966 -31.134 1.00 49.78 203 GLY A CA 1
ATOM 1602 C C . GLY A 1 203 ? -1.444 -20.386 -32.290 1.00 49.78 203 GLY A C 1
ATOM 1603 O O . GLY A 1 203 ? -0.412 -21.041 -32.032 1.00 49.78 203 GLY A O 1
#

InterPro domains:
  IPR004265 Dirigent protein [PF03018] (5-119)
  IPR004265 Dirigent protein [PTHR21495] (7-120)
  IPR044859 Allene oxide cyclase/Dirigent protein [G3DSA:2.40.480.10] (2-140)

Solvent-accessible surface area (backbone atoms only — not comparable to full-atom values): 11469 Å² total; per-residue (Å²): 122,54,53,82,43,99,80,22,92,24,42,23,75,43,72,50,77,46,78,24,50,21,19,71,43,91,54,96,85,39,57,73,38,32,33,38,40,40,38,37,28,22,76,24,59,87,44,53,24,32,39,36,41,34,34,45,38,26,70,39,78,99,46,45,76,16,30,39,30,37,52,35,65,40,53,66,86,48,79,77,37,65,32,39,31,78,27,31,35,65,93,32,47,64,19,35,40,39,31,38,44,36,81,77,45,74,37,91,88,60,58,33,33,32,33,38,36,41,36,41,33,38,64,61,78,70,77,77,88,69,81,94,73,79,92,80,84,89,87,84,90,84,92,79,92,74,93,70,88,73,81,74,70,79,78,79,76,51,70,68,58,54,53,50,50,50,52,51,48,52,53,50,52,62,71,48,47,48,78,47,73,39,20,36,42,44,71,51,67,58,57,69,59,50,51,52,49,49,54,63,71,77,98

Nearest PDB structures (foldseek):
  6ooc-assembly1_B  TM=9.733E-01  e=2.527E-08  Glycyrrhiza echinata
  8th2-assembly1_C  TM=9.545E-01  e=9.308E-08  Pisum sativum
  6ooc-assembly1_A  TM=9.029E-01  e=1.740E-07  Glycyrrhiza echinata
  8th2-assembly1_A  TM=9.704E-01  e=8.319E-07  Pisum sativum
  8th2-assembly1_D  TM=9.612E-01  e=1.263E-06  Pisum sativum

Radius of gyration: 26.01 Å; Cα contacts (8 Å, |Δi|>4): 391; chains: 1; bounding box: 55×79×50 Å

Organism: NCBI:txid56036

Secondary structure (DSSP, 8-state):
---SSTT-TT-TT-EEEEEEEEESSSSTTPPEEEEEEEEEEE--SSS-EEEEEEEEEE-SGGGTT-EEEEEEEEETT-SSEEEEEEEEEGGGTT-EEEEEEEEEEEETTTTEEEEEEEEEEE------------------------------------HHHHHHHHHHHHHHHHHTEEEEEEEEEE---SHHHHHHHHHHH--

Mean predicted aligned error: 13.99 Å

Sequence (203 aa):
MANATAQSPTFFSLIATMDDLLTEGPEPDSKVVGRASGLFGSSSLQEVGLHMTFNIVFTEGKYNGSMLTVSGYNPFNNRYRELPIVGGCGVFRLAYGVTTLKNVWYNDTSDDAIVEYHVVESDSTVSTKKEEFDAKPEYEKSEAEMDIEVEMKPDEENENENEIKEKMIDDLMERKKRKVKLQMILFEKLMCILLLLLILILG

Foldseek 3Di:
DFDCDPPTPLVAFDKDWAWWFKFPDPDPPGDTFFTKTFMWHRHDNPANKIFTWTKGAGCDDPQRRKIWIWTGIARPPDQWGKTWTCAMDDQGGRKTDIKIKHWPDADPVQRKTKIKIKDKIWDPPPPPPPDPDDDDDDDDDDDDDDDDPPPPDPPPPDPVVVVVVVVVVVVVRVVRIDIDIIMIITRPPPPVVVVVVVVVVVD

pLDDT: mean 74.71, std 21.44, range [24.94, 97.44]